Protein 6WME (pdb70)

Secondary structure (DSSP, 8-state):
---HHHHHHHHHHHHHHHHTTTT----TT-GGGT-EE-GGGSPPB-----EEEEETTEEEEE----GGGGGSS--STT-SEEEESS-EEEEEEEEEEEEEEEEEEE---GGGSGGG--TTSB-EEEEEEESSTT-S--EEEEEEE--TTS-SEEEEE-SS-----EEEEEEEE--BSS-SSEEEE-EEEEEEEE-/--S---EEEESSPPP-

B-factor: mean 39.41, std 14.14, range [20.78, 96.88]

Structure (mmCIF, N/CA/C/O backbone):
data_6WME
#
_entry.id   6WME
#
_cell.length_a   78.709
_cell.length_b   78.709
_cell.length_c   173.278
_cell.angle_alpha   90.000
_cell.angle_beta   90.000
_cell.angle_gamma   120.000
#
_symmetry.space_group_name_H-M   'P 63 2 2'
#
loop_
_entity.id
_entity.type
_entity.pdbx_description
1 polymer 'SUN domain-containing protein 2'
2 polymer Nesprin-3
3 non-polymer 'POTASSIUM ION'
4 water water
#
loop_
_atom_site.group_PDB
_atom_site.id
_atom_site.type_symbol
_atom_site.label_atom_id
_atom_site.label_alt_id
_atom_site.label_comp_id
_atom_site.label_asym_id
_atom_site.label_entity_id
_atom_site.label_seq_id
_atom_site.pdbx_PDB_ins_code
_atom_site.Cartn_x
_atom_site.Cartn_y
_atom_site.Cartn_z
_atom_site.occupancy
_atom_site.B_iso_or_equiv
_atom_site.auth_seq_id
_atom_site.auth_comp_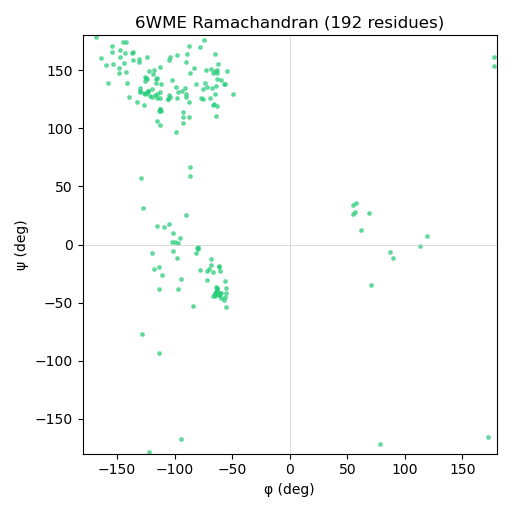id
_atom_site.auth_asym_id
_atom_site.auth_atom_id
_atom_site.pdbx_PDB_model_num
ATOM 1 N N . GLY A 1 7 ? 36.30939 111.87536 -24.71877 1.000 53.89654 522 GLY A N 1
ATOM 2 C CA . GLY A 1 7 ? 36.83889 111.90995 -23.36617 1.000 46.71877 522 GLY A CA 1
ATOM 3 C C . GLY A 1 7 ? 35.92414 112.65736 -22.41678 1.000 47.01102 522 GLY A C 1
ATOM 4 O O . GLY A 1 7 ? 34.71943 112.74283 -22.64748 1.000 61.69303 522 GLY A O 1
ATOM 5 N N . VAL A 1 8 ? 36.48845 113.20209 -21.34278 1.000 40.80957 523 VAL A N 1
ATOM 6 C CA . VAL A 1 8 ? 35.71144 113.92929 -20.34941 1.000 36.74254 523 VAL A CA 1
ATOM 7 C C . VAL A 1 8 ? 36.11127 115.39372 -20.41152 1.000 38.60232 523 VAL A C 1
ATOM 8 O O . VAL A 1 8 ? 37.23585 115.73134 -20.79854 1.000 49.94101 523 VAL A O 1
ATOM 12 N N . THR A 1 9 ? 35.19051 116.26890 -20.02471 1.000 32.99288 524 THR A N 1
ATOM 13 C CA . THR A 1 9 ? 35.51370 117.68615 -19.96362 1.000 29.86471 524 THR A CA 1
ATOM 14 C C . THR A 1 9 ? 36.07598 118.05279 -18.58855 1.000 34.27696 524 THR A C 1
ATOM 15 O O . THR A 1 9 ? 35.95644 117.29686 -17.61795 1.000 30.78062 524 THR A O 1
ATOM 19 N N . GLU A 1 10 ? 36.70451 119.23273 -18.51971 1.000 29.25363 525 GLU A N 1
ATOM 20 C CA . GLU A 1 10 ? 37.21873 119.72594 -17.24060 1.000 30.05279 525 GLU A CA 1
ATOM 21 C C . GLU A 1 10 ? 36.09613 119.91046 -16.22059 1.000 32.94471 525 GLU A C 1
ATOM 22 O O . GLU A 1 10 ? 36.24535 119.54980 -15.04505 1.000 30.32080 525 GLU A O 1
ATOM 28 N N . GLU A 1 11 ? 34.95256 120.44058 -16.65267 1.000 32.40086 526 GLU A N 1
ATOM 29 C CA . GLU A 1 11 ? 33.83745 120.63868 -15.72864 1.000 29.73993 526 GLU A CA 1
ATOM 30 C C . GLU A 1 11 ? 33.34430 119.30465 -15.18166 1.000 34.08680 526 GLU A C 1
ATOM 31 O O . GLU A 1 11 ? 33.02420 119.18625 -13.99054 1.000 32.77714 526 GLU A O 1
ATOM 37 N N . GLN A 1 12 ? 33.32552 118.27731 -16.03301 1.000 30.45551 527 GLN A N 1
ATOM 38 C CA . GLN A 1 12 ? 32.92434 116.93967 -15.60611 1.000 33.06331 527 GLN A CA 1
ATOM 39 C C . GLN A 1 12 ? 33.88421 116.36421 -14.56815 1.000 27.76561 527 GLN A C 1
ATOM 40 O O . GLN A 1 12 ? 33.44844 115.72694 -13.59287 1.000 28.33121 527 GLN A O 1
ATOM 46 N N . VAL A 1 13 ? 35.19241 116.56123 -14.75257 1.000 26.31749 528 VAL A N 1
ATOM 47 C CA . VAL A 1 13 ? 36.14643 116.06786 -13.75174 1.000 24.69295 528 VAL A CA 1
ATOM 48 C C . VAL A 1 13 ? 35.89114 116.73509 -12.40125 1.000 26.97693 528 VAL A C 1
ATOM 49 O O . VAL A 1 13 ? 35.86939 116.06898 -11.35300 1.000 25.40493 528 VAL A O 1
ATOM 53 N N . HIS A 1 14 ? 35.65562 118.05131 -12.40370 1.000 26.26462 529 HIS A N 1
ATOM 54 C CA . HIS A 1 14 ? 35.41521 118.75935 -11.14655 1.000 23.82626 529 HIS A CA 1
ATOM 55 C C . HIS A 1 14 ? 34.15225 118.25543 -10.45688 1.000 28.01397 529 HIS A C 1
ATOM 56 O O . HIS A 1 14 ? 34.11654 118.13300 -9.22881 1.000 29.29488 529 HIS A O 1
ATOM 63 N N . HIS A 1 15 ? 33.11125 117.93848 -11.23132 1.000 29.85390 530 HIS A N 1
ATOM 64 C CA . HIS A 1 15 ? 31.89195 117.40540 -10.62816 1.000 28.67540 530 HIS A CA 1
ATOM 65 C C . HIS A 1 15 ? 32.14199 116.04269 -9.98282 1.000 30.08848 530 HIS A C 1
ATOM 66 O O . HIS A 1 15 ? 31.67501 115.77715 -8.86557 1.000 29.43911 530 HIS A O 1
ATOM 73 N N . ILE A 1 16 ? 32.89069 115.17391 -10.66180 1.000 23.56046 531 ILE A N 1
ATOM 74 C CA . ILE A 1 16 ? 33.21396 113.85697 -10.12172 1.000 25.09772 531 ILE A CA 1
ATOM 75 C C . ILE A 1 16 ? 33.97463 113.98435 -8.80626 1.000 25.41506 531 ILE A C 1
ATOM 76 O O . ILE A 1 16 ? 33.67094 113.29416 -7.81885 1.000 24.96558 531 ILE A O 1
ATOM 81 N N . VAL A 1 17 ? 34.97188 114.86684 -8.76870 1.000 24.28736 532 VAL A N 1
ATOM 82 C CA . VAL A 1 17 ? 35.76059 115.06995 -7.55360 1.000 23.31444 532 VAL A CA 1
ATOM 83 C C . VAL A 1 17 ? 34.89324 115.65287 -6.43645 1.000 27.70577 532 VAL A C 1
ATOM 84 O O . VAL A 1 17 ? 34.96104 115.21129 -5.27786 1.000 26.10163 532 VAL A O 1
ATOM 88 N N . LYS A 1 18 ? 34.05980 116.64485 -6.75993 1.000 25.29750 533 LYS A N 1
ATOM 89 C CA . LYS A 1 18 ? 33.17187 117.22936 -5.75194 1.000 25.23589 533 LYS A CA 1
ATOM 90 C C . LYS A 1 18 ? 32.27153 116.17311 -5.12283 1.000 30.83783 533 LYS A C 1
ATOM 91 O O . LYS A 1 18 ? 32.14227 116.10204 -3.89233 1.000 29.07628 533 LYS A O 1
ATOM 97 N N . ASP A 1 19 ? 31.63745 115.33799 -5.95349 1.000 28.40672 534 ASP A N 1
ATOM 98 C CA . ASP A 1 19 ? 30.75514 114.29790 -5.42484 1.000 27.45475 534 ASP A CA 1
ATOM 99 C C . ASP A 1 19 ? 31.52325 113.30216 -4.56349 1.000 29.36443 534 ASP A C 1
ATOM 100 O O . ASP A 1 19 ? 31.02221 112.84793 -3.52147 1.000 28.58444 534 ASP A O 1
ATOM 105 N N . ALA A 1 20 ? 32.73687 112.93969 -4.99015 1.000 24.26672 535 ALA A N 1
ATOM 106 C CA . ALA A 1 20 ? 33.53100 111.96834 -4.25027 1.000 25.97718 535 ALA A CA 1
ATOM 107 C C . ALA A 1 20 ? 33.92298 112.49599 -2.87724 1.000 27.21622 535 ALA A C 1
ATOM 108 O O . ALA A 1 20 ? 33.88720 111.75776 -1.88050 1.000 26.10930 535 ALA A O 1
ATOM 110 N N . LEU A 1 21 ? 34.30406 113.77312 -2.79933 1.000 22.88144 536 LEU A N 1
ATOM 111 C CA . LEU A 1 21 ? 34.67090 114.34356 -1.50481 1.000 22.54131 536 LEU A CA 1
ATOM 112 C C . LEU A 1 21 ? 33.45098 114.54722 -0.62620 1.000 30.23120 536 LEU A C 1
ATOM 113 O O . LEU A 1 21 ? 33.55515 114.46299 0.60638 1.000 27.25740 536 LEU A O 1
ATOM 118 N N . GLN A 1 22 ? 32.28631 114.81116 -1.22212 1.000 27.66770 537 GLN A N 1
ATOM 119 C CA . GLN A 1 22 ? 31.09635 114.93024 -0.38409 1.000 27.92046 537 GLN A CA 1
ATOM 120 C C . GLN A 1 22 ? 30.73992 113.59201 0.25300 1.000 30.30420 537 GLN A C 1
ATOM 121 O O . GLN A 1 22 ? 30.46511 113.52839 1.46219 1.000 28.48358 537 GLN A O 1
ATOM 127 N N . ARG A 1 23 ? 30.78144 112.50383 -0.52628 1.000 27.24969 538 ARG A N 1
ATOM 128 C CA . ARG A 1 23 ? 30.57758 111.17465 0.05123 1.000 27.93523 538 ARG A CA 1
ATOM 129 C C . ARG A 1 23 ? 31.62889 110.86759 1.10997 1.000 28.54689 538 ARG A C 1
ATOM 130 O O . ARG A 1 23 ? 31.31269 110.29311 2.15891 1.000 27.67511 538 ARG A O 1
ATOM 138 N N . TYR A 1 24 ? 32.88815 111.23163 0.84671 1.000 25.53549 539 TYR A N 1
ATOM 139 C CA . TYR A 1 24 ? 33.95839 111.01871 1.82300 1.000 24.19305 539 TYR A CA 1
ATOM 140 C C . TYR A 1 24 ? 33.62450 111.68403 3.15204 1.000 27.00422 539 TYR A C 1
ATOM 141 O O . TYR A 1 24 ? 33.78146 111.08045 4.22387 1.000 25.75207 539 TYR A O 1
ATOM 150 N N . SER A 1 25 ? 33.13623 112.92603 3.09115 1.000 24.95134 540 SER A N 1
ATOM 151 C CA . SER A 1 25 ? 32.83633 113.70314 4.29175 1.000 26.66019 540 SER A CA 1
ATOM 152 C C . SER A 1 25 ? 31.62661 113.17923 5.05364 1.000 27.84610 540 SER A C 1
ATOM 153 O O . SER A 1 25 ? 31.49373 113.48367 6.24854 1.000 29.47586 540 SER A O 1
ATOM 156 N N . GLU A 1 26 ? 30.74026 112.42360 4.39856 1.000 27.03495 541 GLU A N 1
ATOM 157 C CA . GLU A 1 26 ? 29.53976 111.87636 5.03780 1.000 26.36098 541 GLU A CA 1
ATOM 158 C C . GLU A 1 26 ? 29.85546 110.53803 5.70626 1.000 25.04727 541 GLU A C 1
ATOM 159 O O . GLU A 1 26 ? 29.27591 109.50054 5.38056 1.000 26.56693 541 GLU A O 1
ATOM 165 N N . ASP A 1 27 ? 30.80380 110.56688 6.64907 1.000 25.86496 542 ASP A N 1
ATOM 166 C CA . ASP A 1 27 ? 31.20862 109.34428 7.36371 1.000 25.07519 542 ASP A CA 1
ATOM 167 C C . ASP A 1 27 ? 31.62606 108.24948 6.37039 1.000 25.91522 542 ASP A C 1
ATOM 168 O O . ASP A 1 27 ? 31.37865 107.06446 6.58981 1.000 27.35131 542 ASP A O 1
ATOM 173 N N . ARG A 1 28 ? 32.22806 108.67206 5.24218 1.000 25.97404 543 ARG A N 1
ATOM 174 C CA . ARG A 1 28 ? 32.78611 107.83930 4.16655 1.000 28.64705 543 ARG A CA 1
ATOM 175 C C . ARG A 1 28 ? 31.74853 107.11781 3.30884 1.000 27.56267 543 ARG A C 1
ATOM 176 O O . ARG A 1 28 ? 31.96997 106.92648 2.10621 1.000 29.14874 543 ARG A O 1
ATOM 184 N N . ILE A 1 29 ? 30.63436 106.68868 3.89838 1.000 26.24897 544 ILE A N 1
ATOM 185 C CA . ILE A 1 29 ? 29.68951 105.81577 3.21469 1.000 27.04851 544 ILE A CA 1
ATOM 186 C C . ILE A 1 29 ? 28.29990 106.41912 3.07218 1.000 31.54427 544 ILE A C 1
ATOM 187 O O . ILE A 1 29 ? 27.45119 105.81389 2.39754 1.000 31.80947 544 ILE A O 1
ATOM 192 N N . GLY A 1 30 ? 28.01858 107.56821 3.68551 1.000 28.71288 545 GLY A N 1
ATOM 193 C CA . GLY A 1 30 ? 26.75099 108.24302 3.44597 1.000 30.77778 545 GLY A CA 1
ATOM 194 C C . GLY A 1 30 ? 25.51630 107.54833 3.98649 1.000 31.34073 545 GLY A C 1
ATOM 195 O O . GLY A 1 30 ? 24.42363 107.74406 3.44611 1.000 33.97819 545 GLY A O 1
ATOM 196 N N . LEU A 1 31 ? 25.65793 106.75113 5.04818 1.000 28.49584 546 LEU A N 1
ATOM 197 C CA . LEU A 1 31 ? 24.55033 106.07149 5.71066 1.000 25.46716 546 LEU A CA 1
ATOM 198 C C . LEU A 1 31 ? 24.54318 106.46413 7.18191 1.000 27.36596 546 LEU A C 1
ATOM 199 O O . LEU A 1 31 ? 25.58564 106.40534 7.83954 1.000 31.00597 546 LEU A O 1
ATOM 204 N N . ALA A 1 32 ? 23.37406 106.83889 7.69666 1.000 25.61466 547 ALA A N 1
ATOM 205 C CA . ALA A 1 32 ? 23.24204 107.12590 9.12215 1.000 24.13392 547 ALA A CA 1
ATOM 206 C C . ALA A 1 32 ? 23.60595 105.90051 9.95044 1.000 25.88121 547 ALA A C 1
ATOM 207 O O . ALA A 1 32 ? 23.27821 104.76499 9.59115 1.000 27.94905 547 ALA A O 1
ATOM 209 N N . ASP A 1 33 ? 24.28361 106.13817 11.07429 1.000 24.98500 548 ASP A N 1
ATOM 210 C CA . ASP A 1 33 ? 24.78096 105.07434 11.94870 1.000 24.51812 548 ASP A CA 1
ATOM 211 C C . ASP A 1 33 ? 24.07990 105.15762 13.30275 1.000 25.71088 548 ASP A C 1
ATOM 212 O O . ASP A 1 33 ? 24.40963 106.01700 14.13352 1.000 27.27487 548 ASP A O 1
ATOM 217 N N . TYR A 1 34 ? 23.16352 104.22407 13.54917 1.000 25.03186 549 TYR A N 1
ATOM 218 C CA . TYR A 1 34 ? 22.43366 104.16646 14.81016 1.000 25.50638 549 TYR A CA 1
ATOM 219 C C . TYR A 1 34 ? 23.23815 103.52301 15.93500 1.000 26.20568 549 TYR A C 1
ATOM 220 O O . TYR A 1 34 ? 22.75721 103.46417 17.07596 1.000 26.73067 549 TYR A O 1
ATOM 229 N N . ALA A 1 35 ? 24.45716 103.06299 15.66122 1.000 22.59292 550 ALA A N 1
ATOM 230 C CA . ALA A 1 35 ? 25.36085 102.58913 16.70319 1.000 22.99927 550 ALA A CA 1
ATOM 231 C C . ALA A 1 35 ? 26.41050 103.62295 17.10436 1.000 24.18295 550 ALA A C 1
ATOM 232 O O . ALA A 1 35 ? 27.24064 103.34306 17.98419 1.000 25.71643 550 ALA A O 1
ATOM 234 N N . LEU A 1 36 ? 26.38076 104.82067 16.52268 1.000 22.18309 551 LEU A N 1
ATOM 235 C CA . LEU A 1 36 ? 27.34755 105.85044 16.88510 1.000 21.06414 551 LEU A CA 1
ATOM 236 C C . LEU A 1 36 ? 27.09647 106.36754 18.30343 1.000 22.23713 551 LEU A C 1
ATOM 237 O O . LEU A 1 36 ? 25.99518 106.82892 18.61727 1.000 24.15749 551 LEU A O 1
ATOM 242 N N . GLU A 1 37 ? 28.13177 106.33711 19.15769 1.000 21.32593 552 GLU A N 1
ATOM 243 C CA . GLU A 1 37 ? 27.91659 106.70526 20.55760 1.000 23.02469 552 GLU A CA 1
ATOM 244 C C . GLU A 1 37 ? 27.44537 108.14856 20.69520 1.000 22.35941 552 GLU A C 1
ATOM 245 O O . GLU A 1 37 ? 26.50777 108.42772 21.45147 1.000 23.45665 552 GLU A O 1
ATOM 251 N N . SER A 1 38 ? 28.05441 109.08387 19.94762 1.000 21.79790 553 SER A N 1
ATOM 252 C CA . SER A 1 38 ? 27.68274 110.48656 20.11867 1.000 21.84344 553 SER A CA 1
ATOM 253 C C . SER A 1 38 ? 26.25261 110.76094 19.67818 1.000 22.22597 553 SER A C 1
ATOM 254 O O . SER A 1 38 ? 25.64543 111.72592 20.15750 1.000 23.88390 553 SER A O 1
ATOM 257 N N . GLY A 1 39 ? 25.70346 109.93348 18.79105 1.000 23.39115 554 GLY A N 1
ATOM 258 C CA . GLY A 1 39 ? 24.30859 110.05032 18.40535 1.000 25.95481 554 GLY A CA 1
ATOM 259 C C . GLY A 1 39 ? 23.32637 109.43544 19.37687 1.000 25.22676 554 GLY A C 1
ATOM 260 O O . GLY A 1 39 ? 22.11314 109.53473 19.14776 1.000 26.80362 554 GLY A O 1
ATOM 261 N N . GLY A 1 40 ? 23.81094 108.79296 20.45441 1.000 23.04056 555 GLY A N 1
ATOM 262 C CA . GLY A 1 40 ? 22.91030 108.19085 21.41935 1.000 22.88086 555 GLY A CA 1
ATOM 263 C C . GLY A 1 40 ? 23.01207 106.69185 21.62161 1.000 23.43761 555 GLY A C 1
ATOM 264 O O . GLY A 1 40 ? 22.17464 106.11336 22.32537 1.000 25.21759 555 GLY A O 1
ATOM 265 N N . ALA A 1 41 ? 24.00366 106.03873 21.02001 1.000 24.47144 556 ALA A N 1
ATOM 266 C CA . ALA A 1 41 ? 24.16031 104.60387 21.22530 1.000 23.97011 556 ALA A CA 1
ATOM 267 C C . ALA A 1 41 ? 25.06831 104.33804 22.42184 1.000 23.19497 556 ALA A C 1
ATOM 268 O O . ALA A 1 41 ? 25.88645 105.17989 22.81376 1.000 25.56064 556 ALA A O 1
ATOM 270 N N . SER A 1 42 ? 24.92396 103.15045 23.00724 1.000 25.11661 557 SER A N 1
ATOM 271 C CA . SER A 1 42 ? 25.80845 102.80858 24.11648 1.000 25.23978 557 SER A CA 1
ATOM 272 C C . SER A 1 42 ? 25.95539 101.29809 24.21671 1.000 27.29807 557 SER A C 1
ATOM 273 O O . SER A 1 42 ? 25.09457 100.54404 23.75761 1.000 28.68543 557 SER A O 1
ATOM 276 N N . VAL A 1 43 ? 27.07363 100.86484 24.79880 1.000 25.87478 558 VAL A N 1
ATOM 277 C CA . VAL A 1 43 ? 27.28574 99.44023 25.02553 1.000 26.85409 558 VAL A CA 1
ATOM 278 C C . VAL A 1 43 ? 26.58723 99.03098 26.31262 1.000 28.17403 558 VAL A C 1
ATOM 279 O O . VAL A 1 43 ? 26.38902 99.83795 27.23065 1.000 32.46084 558 VAL A O 1
ATOM 283 N N . ILE A 1 44 ? 26.18494 97.76751 26.37615 1.000 27.55586 559 ILE A N 1
ATOM 284 C CA . ILE A 1 44 ? 25.73287 97.15843 27.62668 1.000 28.29960 559 ILE A CA 1
ATOM 285 C C . ILE A 1 44 ? 26.92350 96.36484 28.15756 1.000 32.37998 559 ILE A C 1
ATOM 286 O O . ILE A 1 44 ? 27.17539 95.23172 27.73393 1.000 31.74976 559 ILE A O 1
ATOM 291 N N . SER A 1 45 ? 27.67428 96.97653 29.08417 1.000 33.76174 560 SER A N 1
ATOM 292 C CA . SER A 1 45 ? 28.99871 96.46046 29.42435 1.000 38.47834 560 SER A CA 1
ATOM 293 C C . SER A 1 45 ? 28.92623 95.07285 30.05072 1.000 37.03335 560 SER A C 1
ATOM 294 O O . SER A 1 45 ? 29.80284 94.23497 29.81024 1.000 36.39906 560 SER A O 1
ATOM 297 N N . THR A 1 46 ? 27.90080 94.80697 30.86314 1.000 35.10478 561 THR A N 1
ATOM 298 C CA . THR A 1 46 ? 27.80359 93.48005 31.46590 1.000 38.81149 561 THR A CA 1
ATOM 299 C C . THR A 1 46 ? 27.50259 92.39418 30.44564 1.000 37.57300 561 THR A C 1
ATOM 300 O O . THR A 1 46 ? 27.63000 91.20827 30.77458 1.000 39.60928 561 THR A O 1
ATOM 304 N N . ARG A 1 47 ? 27.11674 92.76475 29.22379 1.000 33.33586 562 ARG A N 1
ATOM 305 C CA . ARG A 1 47 ? 26.81728 91.79638 28.18013 1.000 34.20378 562 ARG A CA 1
ATOM 306 C C . ARG A 1 47 ? 27.86635 91.77578 27.06790 1.000 38.60108 562 ARG A C 1
ATOM 307 O O . ARG A 1 47 ? 27.61241 91.19795 26.00758 1.000 39.30308 562 ARG A O 1
ATOM 315 N N . CYS A 1 48 ? 29.04166 92.36598 27.28620 1.000 30.40504 563 CYS A N 1
ATOM 316 C CA . CYS A 1 48 ? 30.16508 92.17376 26.37766 1.000 30.94364 563 CYS A CA 1
ATOM 317 C C . CYS A 1 48 ? 31.19890 91.22300 26.96614 1.000 31.99874 563 CYS A C 1
ATOM 318 O O . CYS A 1 48 ? 31.29592 91.02168 28.18101 1.000 33.01242 563 CYS A O 1
ATOM 321 N N . SER A 1 49 ? 32.03188 90.71033 26.06577 1.000 32.22816 564 SER A N 1
ATOM 322 C CA . SER A 1 49 ? 33.22647 89.96936 26.45116 1.000 34.60426 564 SER A CA 1
ATOM 323 C C . SER A 1 49 ? 34.09540 90.78244 27.39475 1.000 32.40005 564 SER A C 1
ATOM 324 O O . SER A 1 49 ? 34.12556 92.01679 27.34553 1.000 31.26845 564 SER A O 1
ATOM 327 N N . GLU A 1 50 ? 34.80595 90.07028 28.27259 1.000 32.76935 565 GLU A N 1
ATOM 328 C CA . GLU A 1 50 ? 35.82507 90.71099 29.08367 1.000 34.59392 565 GLU A CA 1
ATOM 329 C C . GLU A 1 50 ? 36.85564 91.39541 28.19391 1.000 32.74552 565 GLU A C 1
ATOM 330 O O . GLU A 1 50 ? 37.27741 90.85006 27.17009 1.000 34.21159 565 GLU A O 1
ATOM 336 N N . THR A 1 51 ? 37.25942 92.60311 28.58367 1.000 33.07245 566 THR A N 1
ATOM 337 C CA . THR A 1 51 ? 38.29785 93.29622 27.83381 1.000 30.24394 566 THR A CA 1
ATOM 338 C C . THR A 1 51 ? 39.64605 92.62198 28.06867 1.000 34.82018 566 THR A C 1
ATOM 339 O O . THR A 1 51 ? 39.98465 92.25210 29.20096 1.000 34.30306 566 THR A O 1
ATOM 343 N N . TYR A 1 52 ? 40.39599 92.43041 26.98739 1.000 31.82800 567 TYR A N 1
ATOM 344 C CA . TYR A 1 52 ? 41.77106 91.95667 27.05315 1.000 33.33959 567 TYR A CA 1
ATOM 345 C C . TYR A 1 52 ? 42.61584 93.00353 27.77152 1.000 37.96288 567 TYR A C 1
ATOM 346 O O . TYR A 1 52 ? 42.82679 94.10138 27.24803 1.000 61.50969 567 TYR A O 1
ATOM 355 N N . GLU A 1 53 ? 43.07080 92.69991 28.97849 1.000 54.42772 568 GLU A N 1
ATOM 356 C CA . GLU A 1 53 ? 43.87322 93.64163 29.74459 1.000 51.06872 568 GLU A CA 1
ATOM 357 C C . GLU A 1 53 ? 45.32868 93.21166 29.69489 1.000 45.85035 568 GLU A C 1
ATOM 358 O O . GLU A 1 53 ? 45.65995 92.06463 30.00797 1.000 61.98914 568 GLU A O 1
ATOM 364 N N . THR A 1 54 ? 46.18262 94.14633 29.30017 1.000 53.05226 569 THR A N 1
ATOM 365 C CA . THR A 1 54 ? 47.54688 93.88711 28.87797 1.000 55.29547 569 THR A CA 1
ATOM 366 C C . THR A 1 54 ? 48.59151 94.40402 29.85206 1.000 59.24407 569 THR A C 1
ATOM 367 O O . THR A 1 54 ? 49.69448 93.85431 29.90822 1.000 65.22428 569 THR A O 1
ATOM 371 N N . LYS A 1 55 ? 48.25467 95.43710 30.62376 1.000 49.34172 570 LYS A N 1
ATOM 372 C CA . LYS A 1 55 ? 49.16329 96.09111 31.56294 1.000 42.06913 570 LYS A CA 1
ATOM 373 C C . LYS A 1 55 ? 50.44042 96.61193 30.90146 1.000 32.28627 570 LYS A C 1
ATOM 374 O O . LYS A 1 55 ? 51.47166 96.74039 31.56157 1.000 47.98620 570 LYS A O 1
ATOM 380 N N . THR A 1 56 ? 50.40357 96.96454 29.61126 1.000 42.71718 571 THR A N 1
ATOM 381 C CA . THR A 1 56 ? 51.58024 97.58436 29.00650 1.000 55.26760 571 THR A CA 1
ATOM 382 C C . THR A 1 56 ? 51.50128 99.10142 28.93766 1.000 47.65063 571 THR A C 1
ATOM 383 O O . THR A 1 56 ? 52.52035 99.73896 28.66433 1.000 37.86704 571 THR A O 1
ATOM 387 N N . ALA A 1 57 ? 50.33679 99.69178 29.18891 1.000 38.83815 572 ALA A N 1
ATOM 388 C CA . ALA A 1 57 ? 50.13664 101.12966 29.08388 1.000 30.91539 572 ALA A CA 1
ATOM 389 C C . ALA A 1 57 ? 49.87871 101.68261 30.47660 1.000 28.75746 572 ALA A C 1
ATOM 390 O O . ALA A 1 57 ? 48.88342 101.32170 31.11122 1.000 32.22768 572 ALA A O 1
ATOM 392 N N . LEU A 1 58 ? 50.77737 102.53791 30.95462 1.000 26.72087 573 LEU A N 1
ATOM 393 C CA . LEU A 1 58 ? 50.72772 103.03699 32.32446 1.000 28.43586 573 LEU A CA 1
ATOM 394 C C . LEU A 1 58 ? 50.48509 104.53905 32.33165 1.000 38.57283 573 LEU A C 1
ATOM 395 O O . LEU A 1 58 ? 51.23980 105.30122 31.71534 1.000 33.30237 573 LEU A O 1
ATOM 400 N N . ILE A 1 59 ? 49.44902 104.96542 33.05268 1.000 38.74366 574 ILE A N 1
ATOM 401 C CA . ILE A 1 59 ? 49.12561 106.37623 33.21697 1.000 32.26638 574 ILE A CA 1
ATOM 402 C C . ILE A 1 59 ? 49.68774 106.82547 34.55976 1.000 40.05012 574 ILE A C 1
ATOM 403 O O . ILE A 1 59 ? 49.58696 106.09692 35.55711 1.000 45.29522 574 ILE A O 1
ATOM 408 N N . SER A 1 60 ? 50.32963 107.99167 34.58471 1.000 33.23313 575 SER A N 1
ATOM 409 C CA . SER A 1 60 ? 50.97054 108.46129 35.81294 1.000 35.46719 575 SER A CA 1
ATOM 410 C C . SER A 1 60 ? 50.85935 109.97471 35.91808 1.000 40.91432 575 SER A C 1
ATOM 411 O O . SER A 1 60 ? 50.38025 110.65384 35.00545 1.000 34.07850 575 SER A O 1
ATOM 414 N N . LEU A 1 61 ? 51.31465 110.49820 37.06353 1.000 47.07763 576 LEU A N 1
ATOM 415 C CA . LEU A 1 61 ? 51.31914 111.92962 37.33398 1.000 61.26714 576 LEU A CA 1
ATOM 416 C C . LEU A 1 61 ? 52.61437 112.29215 38.05204 1.000 56.46388 576 LEU A C 1
ATOM 417 O O . LEU A 1 61 ? 52.97998 111.66171 39.05196 1.000 47.72692 576 LEU A O 1
ATOM 422 N N . PHE A 1 62 ? 53.32714 113.28388 37.51365 1.000 42.61455 577 PHE A N 1
ATOM 423 C CA . PHE A 1 62 ? 54.58789 113.75093 38.09545 1.000 49.32936 577 PHE A CA 1
ATOM 424 C C . PHE A 1 62 ? 55.58790 112.60731 38.26247 1.000 54.07154 577 PHE A C 1
ATOM 425 O O . PHE A 1 62 ? 56.45436 112.64415 39.14091 1.000 55.80665 577 PHE A O 1
ATOM 433 N N . GLY A 1 63 ? 55.46634 111.57091 37.43126 1.000 59.13392 578 GLY A N 1
ATOM 434 C CA . GLY A 1 63 ? 56.30201 110.39516 37.54242 1.000 61.83864 578 GLY A CA 1
ATOM 435 C C . GLY A 1 63 ? 55.80072 109.32406 38.49374 1.000 65.71413 578 GLY A C 1
ATOM 436 O O . GLY A 1 63 ? 56.39486 108.23530 38.54479 1.000 53.49042 578 GLY A O 1
ATOM 437 N N . ILE A 1 64 ? 54.72978 109.58108 39.24057 1.000 44.00091 579 ILE A N 1
ATOM 438 C CA . ILE A 1 64 ? 54.24546 108.59976 40.20712 1.000 45.56541 579 ILE A CA 1
ATOM 439 C C . ILE A 1 64 ? 53.23147 107.68623 39.53189 1.000 43.33946 579 ILE A C 1
ATOM 440 O O . ILE A 1 64 ? 52.31694 108.17742 38.85510 1.000 41.96849 579 ILE A O 1
ATOM 445 N N . PRO A 1 65 ? 53.36794 106.36217 39.64079 1.000 48.47075 580 PRO A N 1
ATOM 446 C CA . PRO A 1 65 ? 52.42064 105.46752 38.95900 1.000 51.85512 580 PRO A CA 1
ATOM 447 C C . PRO A 1 65 ? 51.00547 105.64835 39.48734 1.000 39.75459 580 PRO A C 1
ATOM 448 O O . PRO A 1 65 ? 50.802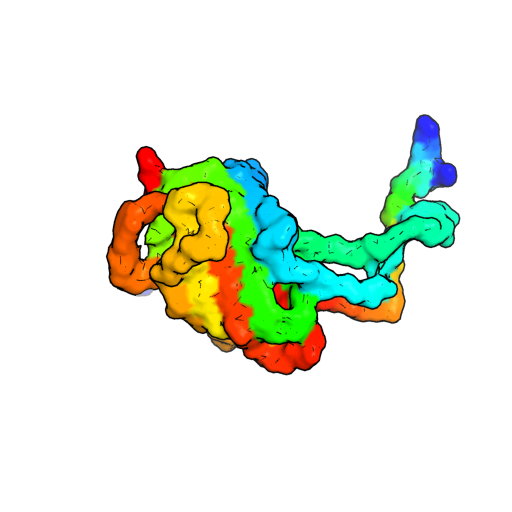76 105.99488 40.64818 1.000 39.04641 580 PRO A O 1
ATOM 452 N N . LEU A 1 66 ? 50.02793 105.40529 38.61116 1.000 37.86955 581 LEU A N 1
ATOM 453 C CA . LEU A 1 66 ? 48.59569 105.52329 38.89544 1.000 50.63627 581 LEU A CA 1
ATOM 454 C C . LEU A 1 66 ? 47.81861 104.26477 38.51229 1.000 58.89941 581 LEU A C 1
ATOM 455 O O . LEU A 1 66 ? 47.44346 103.48158 39.39038 1.000 55.10029 581 LEU A O 1
ATOM 460 N N . TRP A 1 67 ? 47.55021 104.07843 37.21126 1.000 41.61901 582 TRP A N 1
ATOM 461 C CA . TRP A 1 67 ? 46.68359 103.00766 36.71981 1.000 40.85730 582 TRP A CA 1
ATOM 462 C C . TRP A 1 67 ? 47.03670 102.63392 35.28486 1.000 48.99075 582 TRP A C 1
ATOM 463 O O . TRP A 1 67 ? 47.70509 103.38681 34.57511 1.000 41.25103 582 TRP A O 1
ATOM 474 N N . TYR A 1 68 ? 46.51755 101.47578 34.84909 1.000 41.54974 583 TYR A N 1
ATOM 475 C CA . TYR A 1 68 ? 46.69410 100.97784 33.48690 1.000 41.48002 583 TYR A CA 1
ATOM 476 C C . TYR A 1 68 ? 45.63194 101.52555 32.54462 1.000 57.41690 583 TYR A C 1
ATOM 477 O O . TYR A 1 68 ? 44.47600 101.72902 32.92223 1.000 81.87763 583 TYR A O 1
ATOM 486 N N . HIS A 1 69 ? 46.03324 101.72197 31.29276 1.000 35.47998 584 HIS A N 1
ATOM 487 C CA . HIS A 1 69 ? 45.17934 102.26606 30.24750 1.000 39.83472 584 HIS A CA 1
ATOM 488 C C . HIS A 1 69 ? 44.78002 101.13412 29.30821 1.000 42.05413 584 HIS A C 1
ATOM 489 O O . HIS A 1 69 ? 45.64382 100.43096 28.77379 1.000 35.73680 584 HIS A O 1
ATOM 496 N N . SER A 1 70 ? 43.47682 100.95219 29.11612 1.000 42.67575 585 SER A N 1
ATOM 497 C CA . SER A 1 70 ? 42.98158 99.96632 28.16875 1.000 41.64506 585 SER A CA 1
ATOM 498 C C . SER A 1 70 ? 41.72611 100.51298 27.51043 1.000 36.57725 585 SER A C 1
ATOM 499 O O . SER A 1 70 ? 41.02736 101.36572 28.06166 1.000 41.57058 585 SER A O 1
ATOM 502 N N . GLN A 1 71 ? 41.44195 100.00809 26.32167 1.000 31.10808 586 GLN A N 1
ATOM 503 C CA . GLN A 1 71 ? 40.30344 100.47775 25.54574 1.000 30.92135 586 GLN A CA 1
ATOM 504 C C . GLN A 1 71 ? 39.06987 99.65702 25.89351 1.000 31.98379 586 GLN A C 1
ATOM 505 O O . GLN A 1 71 ? 39.10237 98.42777 25.82512 1.000 34.19413 586 GLN A O 1
ATOM 511 N N . SER A 1 72 ? 37.98949 100.33246 26.26204 1.000 26.54270 587 SER A N 1
ATOM 512 C CA . SER A 1 72 ? 36.75793 99.65778 26.65109 1.000 28.26506 587 SER A CA 1
ATOM 513 C C . SER A 1 72 ? 35.90298 99.38148 25.42229 1.000 28.80924 587 SER A C 1
ATOM 514 O O . SER A 1 72 ? 36.19435 99.87087 24.31898 1.000 27.23130 587 SER A O 1
ATOM 517 N N . PRO A 1 73 ? 34.82467 98.59509 25.55748 1.000 27.73579 588 PRO A N 1
ATOM 518 C CA . PRO A 1 73 ? 33.96783 98.33444 24.38324 1.000 28.51710 588 PRO A CA 1
ATOM 519 C C . PRO A 1 73 ? 33.33027 99.58480 23.79556 1.000 23.74932 588 PRO A C 1
ATOM 520 O O . PRO A 1 73 ? 32.89873 99.54700 22.62811 1.000 26.07684 588 PRO A O 1
ATOM 524 N N . ARG A 1 74 ? 33.26217 100.69099 24.55624 1.000 26.20762 589 ARG A N 1
ATOM 525 C CA . ARG A 1 74 ? 32.75272 101.95067 24.00699 1.000 24.20366 589 ARG A CA 1
ATOM 526 C C . ARG A 1 74 ? 33.46679 102.34879 22.73136 1.000 24.69726 589 ARG A C 1
ATOM 527 O O . ARG A 1 74 ? 32.87681 103.01763 21.86908 1.000 24.00330 589 ARG A O 1
ATOM 535 N N A VAL A 1 75 ? 34.73967 101.97979 22.57759 0.569 24.63268 590 VAL A N 1
ATOM 536 N N B VAL A 1 75 ? 34.73624 101.95225 22.60663 0.431 23.26915 590 VAL A N 1
ATOM 537 C CA A VAL A 1 75 ? 35.47763 102.52890 21.44551 0.569 23.34868 590 VAL A CA 1
ATOM 538 C CA B VAL A 1 75 ? 35.58375 102.37035 21.49645 0.431 24.55267 590 VAL A CA 1
ATOM 539 C C A VAL A 1 75 ? 35.01488 101.95598 20.10752 0.569 25.21877 590 VAL A C 1
ATOM 540 C C B VAL A 1 75 ? 34.98060 101.97494 20.15389 0.431 24.10638 590 VAL A C 1
ATOM 541 O O A VAL A 1 75 ? 35.30838 102.54790 19.06368 0.569 23.83734 590 VAL A O 1
ATOM 542 O O B VAL A 1 75 ? 35.11115 102.71151 19.16906 0.431 22.52388 590 VAL A O 1
ATOM 549 N N . ILE A 1 76 ? 34.29064 100.83108 20.09035 1.000 22.77905 591 ILE A N 1
ATOM 550 C CA . ILE A 1 76 ? 33.75504 100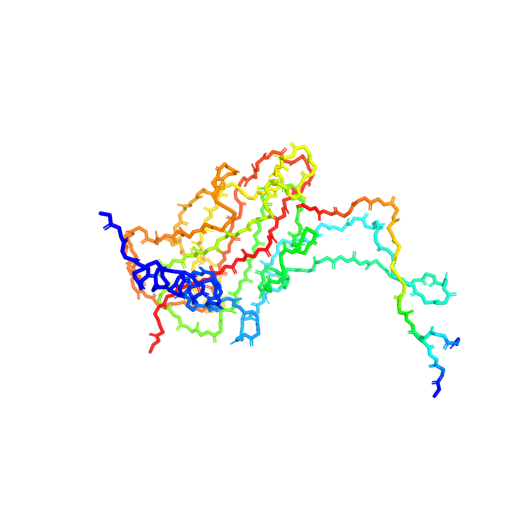.34296 18.81182 1.000 21.14489 591 ILE A CA 1
ATOM 551 C C . ILE A 1 76 ? 32.62207 101.20653 18.27433 1.000 22.13787 591 ILE A C 1
ATOM 552 O O . ILE A 1 76 ? 32.24055 101.06366 17.10025 1.000 23.01613 591 ILE A O 1
ATOM 557 N N . LEU A 1 77 ? 32.10450 102.12135 19.08858 1.000 22.35013 592 LEU A N 1
ATOM 558 C CA . LEU A 1 77 ? 31.05956 103.06136 18.71685 1.000 22.43250 592 LEU A CA 1
ATOM 559 C C . LEU A 1 77 ? 31.61223 104.46040 18.49632 1.000 23.94863 592 LEU A C 1
ATOM 560 O O . LEU A 1 77 ? 30.84565 105.43347 18.48174 1.000 23.48403 592 LEU A O 1
ATOM 565 N N . GLN A 1 78 ? 32.93007 104.58238 18.30621 1.000 23.10158 593 GLN A N 1
ATOM 566 C CA . GLN A 1 78 ? 33.57459 105.87843 18.20907 1.000 22.11323 593 GLN A CA 1
ATOM 567 C C . GLN A 1 78 ? 34.35943 105.94727 16.89242 1.000 23.46793 593 GLN A C 1
ATOM 568 O O . GLN A 1 78 ? 34.89518 104.93319 16.44161 1.000 24.11563 593 GLN A O 1
ATOM 574 N N . PRO A 1 79 ? 34.37538 107.11538 16.24782 1.000 22.47082 594 PRO A N 1
ATOM 575 C CA . PRO A 1 79 ? 34.87149 107.17358 14.85806 1.000 23.08020 594 PRO A CA 1
ATOM 576 C C . PRO A 1 79 ? 36.37741 107.15867 14.67899 1.000 25.47411 594 PRO A C 1
ATOM 577 O O . PRO A 1 79 ? 36.82398 106.82855 13.56441 1.000 27.26593 594 PRO A O 1
ATOM 581 N N . ASP A 1 80 ? 37.16975 107.52462 15.68867 1.000 25.90837 595 ASP A N 1
ATOM 582 C CA . ASP A 1 80 ? 38.62301 107.51279 15.54376 1.000 28.46533 595 ASP A CA 1
ATOM 583 C C . ASP A 1 80 ? 39.09032 106.07096 15.35517 1.000 29.12591 595 ASP A C 1
ATOM 584 O O . ASP A 1 80 ? 38.85614 105.22960 16.22557 1.000 32.01997 595 ASP A O 1
ATOM 589 N N . VAL A 1 81 ? 39.75058 105.77704 14.23237 1.000 26.72730 596 VAL A N 1
ATOM 590 C CA . VAL A 1 81 ? 40.18734 104.40408 13.97549 1.000 24.26559 596 VAL A CA 1
ATOM 591 C C . VAL A 1 81 ? 41.67415 104.34355 13.64782 1.000 27.25264 596 VAL A C 1
ATOM 592 O O . VAL A 1 81 ? 42.12082 103.460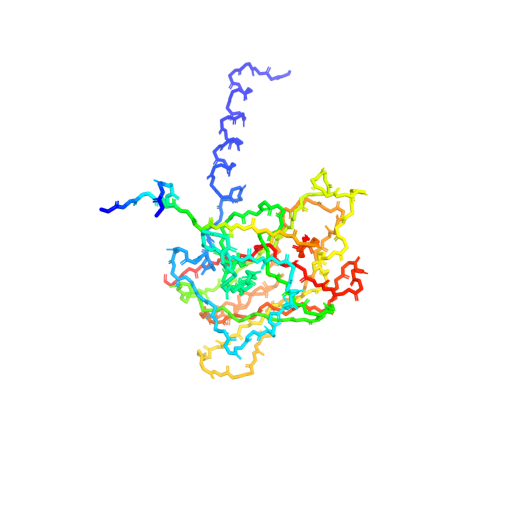33 12.90147 1.000 27.31028 596 VAL A O 1
ATOM 596 N N . HIS A 1 82 ? 42.45752 105.26378 14.22345 1.000 25.69402 597 HIS A N 1
ATOM 597 C CA . HIS A 1 82 ? 43.90414 105.15215 14.11805 1.000 24.15144 597 HIS A CA 1
ATOM 598 C C . HIS A 1 82 ? 44.35008 103.85695 14.78981 1.000 23.64470 597 HIS A C 1
ATOM 599 O O . HIS A 1 82 ? 43.65650 103.34697 15.67219 1.000 25.70843 597 HIS A O 1
ATOM 606 N N . PRO A 1 83 ? 45.50199 103.31357 14.39663 1.000 24.65582 598 PRO A N 1
ATOM 607 C CA . PRO A 1 83 ? 45.97597 102.06088 15.00411 1.000 23.39051 598 PRO A CA 1
ATOM 608 C C . PRO A 1 83 ? 45.93233 102.08718 16.52478 1.000 20.78116 598 PRO A C 1
ATOM 609 O O . PRO A 1 83 ? 46.44192 103.01397 17.16828 1.000 24.34048 598 PRO A O 1
ATOM 613 N N . GLY A 1 84 ? 45.32370 101.04196 17.10167 1.000 23.91883 599 GLY A N 1
ATOM 614 C CA . GLY A 1 84 ? 45.19856 100.91303 18.54118 1.000 22.35518 599 GLY A CA 1
ATOM 615 C C . GLY A 1 84 ? 43.94636 101.53180 19.13032 1.000 25.87574 599 GLY A C 1
ATOM 616 O O . GLY A 1 84 ? 43.65542 101.29451 20.31572 1.000 26.00516 599 GLY A O 1
ATOM 617 N N . ASN A 1 85 ? 43.20141 102.32660 18.35582 1.000 25.89874 600 ASN A N 1
ATOM 618 C CA . ASN A 1 85 ? 41.91875 102.87028 18.81524 1.000 25.91021 600 ASN A CA 1
ATOM 619 C C . ASN A 1 85 ? 40.82302 101.84823 18.50885 1.000 21.88343 600 ASN A C 1
ATOM 620 O O . ASN A 1 85 ? 39.94979 102.03258 17.66089 1.000 25.20045 600 ASN A O 1
ATOM 625 N N . CYS A 1 86 ? 40.93142 100.72033 19.20715 1.000 23.74170 601 CYS A N 1
ATOM 626 C CA . CYS A 1 86 ? 40.14370 99.51949 18.97419 1.000 22.89645 601 CYS A CA 1
ATOM 627 C C . CYS A 1 86 ? 39.94707 98.80324 20.29978 1.000 25.83853 601 CYS A C 1
ATOM 628 O O . CYS A 1 86 ? 40.77501 98.91255 21.20352 1.000 26.35397 601 CYS A O 1
ATOM 631 N N . TRP A 1 87 ? 38.84232 98.07205 20.40360 1.000 23.90558 602 TRP A N 1
ATOM 632 C CA . TRP A 1 87 ? 38.56527 97.24233 21.56746 1.000 24.04371 602 TRP A CA 1
ATOM 633 C C . TRP A 1 87 ? 39.06937 95.83249 21.30310 1.000 27.90482 602 TRP A C 1
ATOM 634 O O . TRP A 1 87 ? 38.79637 95.26655 20.24002 1.000 28.95815 602 TRP A O 1
ATOM 645 N N . ALA A 1 88 ? 39.80424 95.26723 22.25880 1.000 26.35590 603 ALA A N 1
ATOM 646 C CA . ALA A 1 88 ? 40.34722 93.92138 22.10913 1.000 26.07873 603 ALA A CA 1
ATOM 647 C C . ALA A 1 88 ? 39.74931 92.98787 23.14980 1.000 26.33688 603 ALA A C 1
ATOM 648 O O . ALA A 1 88 ? 39.57190 93.36874 24.31392 1.000 27.62518 603 ALA A O 1
ATOM 650 N N . PHE A 1 89 ? 39.43945 91.76803 22.72082 1.000 28.27503 604 PHE A N 1
ATOM 651 C CA . PHE A 1 89 ? 39.11360 90.68357 23.63403 1.000 29.89528 604 PHE A CA 1
ATOM 652 C C . PHE A 1 89 ? 40.04756 89.50645 23.37955 1.000 30.05981 604 PHE A C 1
ATOM 653 O O . PHE A 1 89 ? 40.70286 89.41485 22.34227 1.000 30.24676 604 PHE A O 1
ATOM 661 N N . GLN A 1 90 ? 40.12519 88.61526 24.36483 1.000 31.21152 605 GLN A N 1
ATOM 662 C CA . GLN A 1 90 ? 41.04956 87.49263 24.30983 1.000 32.24502 605 GLN A CA 1
ATOM 663 C C . GLN A 1 90 ? 40.54078 86.42154 23.35247 1.000 36.23841 605 GLN A C 1
ATOM 664 O O . GLN A 1 90 ? 39.36060 86.05483 23.38489 1.000 36.67140 605 GLN A O 1
ATOM 670 N N . GLY A 1 91 ? 41.43239 85.92744 22.49316 1.000 34.31591 606 GLY A N 1
ATOM 671 C CA . GLY A 1 91 ? 41.11313 84.84008 21.59067 1.000 34.00858 606 GLY A CA 1
ATOM 672 C C . GLY A 1 91 ? 40.31185 85.27694 20.38007 1.000 32.55841 606 GLY A C 1
ATOM 673 O O . GLY A 1 91 ? 40.12936 86.47279 20.13580 1.000 32.23452 606 GLY A O 1
ATOM 674 N N . PRO A 1 92 ? 39.82566 84.31495 19.59783 1.000 34.03738 607 PRO A N 1
ATOM 675 C CA . PRO A 1 92 ? 39.13035 84.62307 18.33180 1.000 36.97835 607 PRO A CA 1
ATOM 676 C C . PRO A 1 92 ? 37.60753 84.64776 18.39741 1.000 35.69462 607 PRO A C 1
ATOM 677 O O . PRO A 1 92 ? 36.97965 84.86100 17.35105 1.000 36.22475 607 PRO A O 1
ATOM 681 N N . GLN A 1 93 ? 37.00603 84.42521 19.56227 1.000 35.51065 608 GLN A N 1
ATOM 682 C CA . GLN A 1 93 ? 35.56016 84.48468 19.73705 1.000 36.81858 608 GLN A CA 1
ATOM 683 C C . GLN A 1 93 ? 35.23394 85.50236 20.82118 1.000 32.62050 608 GLN A C 1
ATOM 684 O O . GLN A 1 93 ? 35.84123 85.49085 21.89438 1.000 33.95480 608 GLN A O 1
ATOM 690 N N . GLY A 1 94 ? 34.28697 86.38556 20.53241 1.000 31.86537 609 GLY A N 1
ATOM 691 C CA . GLY A 1 94 ? 33.88033 87.39574 21.49430 1.000 30.62189 609 GLY A CA 1
ATOM 692 C C . GLY A 1 94 ? 32.61200 88.04501 20.99426 1.000 34.30367 609 GLY A C 1
ATOM 693 O O . GLY A 1 94 ? 32.10961 87.71260 19.91869 1.000 33.83436 609 GLY A O 1
ATOM 694 N N . PHE A 1 95 ? 32.09421 88.97955 21.78584 1.000 32.55416 610 PHE A N 1
ATOM 695 C CA . PHE A 1 95 ? 30.79921 89.56971 21.47735 1.000 33.51492 610 PHE A CA 1
ATOM 696 C C . PHE A 1 95 ? 30.65459 90.90833 22.18202 1.000 29.96588 610 PHE A C 1
ATOM 697 O O . PHE A 1 95 ? 31.28049 91.15746 23.21610 1.000 29.61875 610 PHE A O 1
ATOM 705 N N . ALA A 1 96 ? 29.80998 91.76202 21.60667 1.000 28.94796 611 ALA A N 1
ATOM 706 C CA . ALA A 1 96 ? 29.45158 93.04348 22.18959 1.000 27.23767 611 ALA A CA 1
ATOM 707 C C . ALA A 1 96 ? 27.97299 93.30125 21.95345 1.000 31.41192 611 ALA A C 1
ATOM 708 O O . ALA A 1 96 ? 27.46315 93.06375 20.85104 1.000 32.34480 611 ALA A O 1
ATOM 710 N N . VAL A 1 97 ? 27.30035 93.83297 22.96856 1.000 30.74339 612 VAL A N 1
ATOM 711 C CA . VAL A 1 97 ? 25.88214 94.16152 22.89582 1.000 29.61956 612 VAL A CA 1
ATOM 712 C C . VAL A 1 97 ? 25.72015 95.67333 22.95161 1.000 26.73277 612 VAL A C 1
ATOM 713 O O . VAL A 1 97 ? 26.30200 96.33943 23.82084 1.000 29.00238 612 VAL A O 1
ATOM 717 N N . VAL A 1 98 ? 24.92292 96.21033 22.02481 1.000 29.64800 613 VAL A N 1
ATOM 718 C CA . VAL A 1 98 ? 24.78130 97.64754 21.82591 1.000 27.64695 613 VAL A CA 1
ATOM 719 C C . VAL A 1 98 ? 23.30961 98.02753 21.90224 1.000 29.29389 613 VAL A C 1
ATOM 720 O O . VAL A 1 98 ? 22.47460 97.43049 21.21415 1.000 30.53494 613 VAL A O 1
ATOM 724 N N . ARG A 1 99 ? 22.99756 99.03387 22.71079 1.000 25.88148 614 ARG A N 1
ATOM 725 C CA . ARG A 1 99 ? 21.70841 99.70886 22.64853 1.000 27.47074 614 ARG A CA 1
ATOM 726 C C . ARG A 1 99 ? 21.82351 100.83093 21.62389 1.000 25.17056 614 ARG A C 1
ATOM 727 O O . ARG A 1 99 ? 22.51906 101.82689 21.86003 1.000 26.22165 614 ARG A O 1
ATOM 735 N N . LEU A 1 100 ? 21.15216 100.66576 20.48146 1.000 24.69142 615 LEU A N 1
ATOM 736 C CA . LEU A 1 100 ? 21.17697 101.66511 19.41903 1.000 24.88049 615 LEU A CA 1
ATOM 737 C C . LEU A 1 100 ? 20.51733 102.95926 19.88497 1.000 25.91465 615 LEU A C 1
ATOM 738 O O . LEU A 1 100 ? 19.77744 102.98775 20.86865 1.000 27.22660 615 LEU A O 1
ATOM 743 N N . SER A 1 101 ? 20.76459 104.03613 19.13987 1.000 26.01661 616 SER A N 1
ATOM 744 C CA . SER A 1 101 ? 20.23954 105.33326 19.55048 1.000 28.40469 616 SER A CA 1
ATOM 745 C C . SER A 1 101 ? 18.73481 105.43568 19.35380 1.000 30.02429 616 SER A C 1
ATOM 746 O O . SER A 1 101 ? 18.08867 106.25029 20.02227 1.000 33.55172 616 SER A O 1
ATOM 749 N N . ALA A 1 102 ? 18.17140 104.62886 18.45865 1.000 27.98466 617 ALA A N 1
ATOM 750 C CA . ALA A 1 102 ? 16.73318 104.56704 18.25148 1.000 32.09068 617 ALA A CA 1
ATOM 751 C C . ALA A 1 102 ? 16.37267 103.14545 17.85417 1.000 30.33294 617 ALA A C 1
ATOM 752 O O . ALA A 1 102 ? 17.22926 102.35989 17.44743 1.000 31.21406 617 ALA A O 1
ATOM 754 N N . ARG A 1 103 ? 15.09272 102.81256 17.99726 1.000 33.88651 618 ARG A N 1
ATOM 755 C CA . ARG A 1 103 ? 14.58456 101.54538 17.49313 1.000 30.14348 618 ARG A CA 1
ATOM 756 C C . ARG A 1 103 ? 14.41456 101.63951 15.98134 1.000 35.12418 618 ARG A C 1
ATOM 757 O O . ARG A 1 103 ? 13.76143 102.56131 15.48459 1.000 37.18570 618 ARG A O 1
ATOM 765 N N . ILE A 1 104 ? 15.01798 100.70249 15.24324 1.000 31.63366 619 ILE A N 1
ATOM 766 C CA . ILE A 1 104 ? 15.04522 100.75864 13.78844 1.000 31.21611 619 ILE A CA 1
ATOM 767 C C . ILE A 1 104 ? 14.75099 99.38784 13.20927 1.000 31.58813 619 ILE A C 1
ATOM 768 O O . ILE A 1 104 ? 14.84596 98.35891 13.87977 1.000 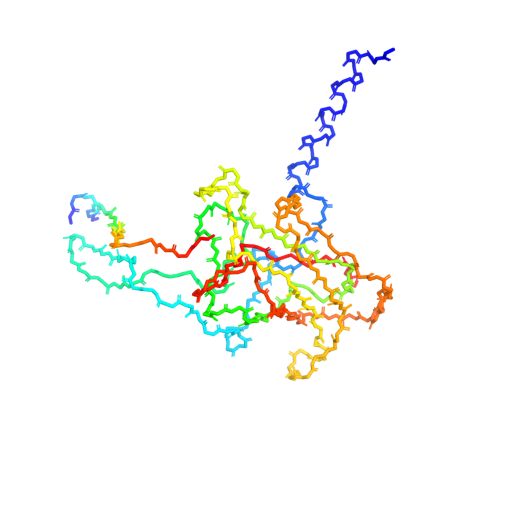33.05275 619 ILE A O 1
ATOM 773 N N . ARG A 1 105 ? 14.44927 99.39349 11.91277 1.000 33.49609 620 ARG A N 1
ATOM 774 C CA . ARG A 1 105 ? 14.49441 98.17762 11.12861 1.000 32.47609 620 ARG A CA 1
ATOM 775 C C . ARG A 1 105 ? 15.88852 98.05168 10.47889 1.000 32.33960 620 ARG A C 1
ATOM 776 O O . ARG A 1 105 ? 16.14797 98.76114 9.50774 1.000 36.11009 620 ARG A O 1
ATOM 784 N N . PRO A 1 106 ? 16.74324 97.17864 10.98813 1.000 31.80939 621 PRO A N 1
ATOM 785 C CA . PRO A 1 106 ? 18.12090 97.12725 10.44202 1.000 31.23442 621 PRO A CA 1
ATOM 786 C C . PRO A 1 106 ? 18.16337 96.62015 9.01261 1.000 35.34941 621 PRO A C 1
ATOM 787 O O . PRO A 1 106 ? 17.53668 95.61644 8.66027 1.000 36.58014 621 PRO A O 1
ATOM 791 N N . THR A 1 107 ? 18.94575 97.31706 8.18562 1.000 32.56042 622 THR A N 1
ATOM 792 C CA . THR A 1 107 ? 19.13945 96.95649 6.78887 1.000 33.41001 622 THR A CA 1
ATOM 793 C C . THR A 1 107 ? 20.57509 96.60121 6.43910 1.000 30.08279 622 THR A C 1
ATOM 794 O O . THR A 1 107 ? 20.79364 95.91095 5.43593 1.000 34.14268 622 THR A O 1
ATOM 798 N N . ALA A 1 108 ? 21.55298 97.03043 7.23760 1.000 29.40199 623 ALA A N 1
ATOM 799 C CA . ALA A 1 108 ? 22.94650 96.76025 6.93100 1.000 27.74576 623 ALA A CA 1
ATOM 800 C C . ALA A 1 108 ? 23.76508 97.01871 8.18538 1.000 28.21449 623 ALA A C 1
ATOM 801 O O . ALA A 1 108 ? 23.32430 97.71808 9.10231 1.000 28.92818 623 ALA A O 1
ATOM 803 N N . VAL A 1 109 ? 24.97105 96.45431 8.20892 1.000 28.89021 624 VAL A N 1
ATOM 804 C CA . VAL A 1 109 ? 25.95989 96.80900 9.21989 1.000 25.23764 624 VAL A CA 1
ATOM 805 C C . VAL A 1 109 ? 27.26062 97.09507 8.48972 1.000 26.05819 624 VAL A C 1
ATOM 806 O O . VAL A 1 109 ? 27.45453 96.69673 7.33965 1.000 27.05169 624 VAL A O 1
ATOM 810 N N . THR A 1 110 ? 28.14000 97.82172 9.15457 1.000 26.57853 625 THR A N 1
ATOM 811 C CA . THR A 1 110 ? 29.44737 98.14907 8.61923 1.000 25.04427 625 THR A CA 1
ATOM 812 C C . THR A 1 110 ? 30.48546 97.80824 9.67984 1.000 25.76310 625 THR A C 1
ATOM 813 O O . THR A 1 110 ? 30.29084 98.09110 10.87004 1.000 27.25204 625 THR A O 1
ATOM 817 N N . LEU A 1 111 ? 31.55892 97.15296 9.25507 1.000 25.78895 626 LEU A N 1
ATOM 818 C CA . LEU A 1 111 ? 32.72352 96.90160 10.09423 1.000 26.23013 626 LEU A CA 1
ATOM 819 C C . LEU A 1 111 ? 33.94341 97.46861 9.39557 1.000 27.21275 626 LEU A C 1
ATOM 820 O O . LEU A 1 111 ? 34.06304 97.37364 8.16718 1.000 27.88515 626 LEU A O 1
ATOM 825 N N . GLU A 1 112 ? 34.86089 98.03513 10.16698 1.000 27.73112 627 GLU A N 1
ATOM 826 C CA . GLU A 1 112 ? 36.10434 98.47442 9.56511 1.000 27.04912 627 GLU A CA 1
ATOM 827 C C . GLU A 1 112 ? 37.26689 98.07086 10.44955 1.000 26.30088 627 GLU A C 1
ATOM 828 O O . GLU A 1 112 ? 37.11011 97.80280 11.64503 1.000 27.97547 627 GLU A O 1
ATOM 834 N N . HIS A 1 113 ? 38.43850 98.01854 9.82807 1.000 25.41290 628 HIS A N 1
ATOM 835 C CA . HIS A 1 113 ? 39.68308 97.67841 10.49054 1.000 23.74842 628 HIS A CA 1
ATOM 836 C C . HIS A 1 113 ? 40.75699 98.62969 9.98577 1.000 25.86794 628 HIS A C 1
ATOM 837 O O . HIS A 1 113 ? 40.57168 99.33499 8.98857 1.000 28.19708 628 HIS A O 1
ATOM 844 N N . VAL A 1 114 ? 41.87821 98.67921 10.69848 1.000 27.13241 629 VAL A N 1
ATOM 845 C CA . VAL A 1 114 ? 42.98351 99.53580 10.25262 1.000 27.73627 629 VAL A CA 1
ATOM 846 C C . VAL A 1 114 ? 43.48690 99.03309 8.89758 1.000 28.04859 629 VAL A C 1
ATOM 847 O O . VAL A 1 114 ? 43.46809 97.81005 8.64391 1.000 30.57698 629 VAL A O 1
ATOM 851 N N . PRO A 1 115 ? 43.87868 99.90997 7.96722 1.000 28.59799 630 PRO A N 1
ATOM 852 C CA . PRO A 1 115 ? 44.39756 99.43621 6.67659 1.000 30.05878 630 PRO A CA 1
ATOM 853 C C . PRO A 1 115 ? 45.70520 98.67180 6.82031 1.000 33.05148 630 PRO A C 1
ATOM 854 O O . PRO A 1 115 ? 46.52500 98.96045 7.69235 1.000 34.26311 630 PRO A O 1
ATOM 858 N N . LYS A 1 116 ? 45.91386 97.71175 5.90971 1.000 32.81904 631 LYS A N 1
ATOM 859 C CA . LYS A 1 116 ? 47.17499 96.97516 5.88823 1.000 36.86739 631 LYS A CA 1
ATOM 860 C C . LYS A 1 116 ? 48.37180 97.91543 5.77791 1.000 33.95824 631 LYS A C 1
ATOM 861 O O . LYS A 1 116 ? 49.41280 97.67785 6.40251 1.000 35.25682 631 LYS A O 1
ATOM 867 N N . ALA A 1 117 ? 48.23881 98.99719 5.00254 1.000 34.82178 632 ALA A N 1
ATOM 868 C CA . ALA A 1 117 ? 49.35967 99.91316 4.79467 1.000 35.30439 632 ALA A CA 1
ATOM 869 C C . ALA A 1 117 ? 49.85140 100.55053 6.09190 1.000 32.34956 632 ALA A C 1
ATOM 870 O O . ALA A 1 117 ? 51.00231 100.99904 6.14909 1.000 34.40427 632 ALA A O 1
ATOM 872 N N . LEU A 1 118 ? 49.01814 100.61050 7.12711 1.000 29.48489 633 LEU A N 1
ATOM 873 C CA . LEU A 1 118 ? 49.40221 101.25672 8.37921 1.000 27.58888 633 LEU A CA 1
ATOM 874 C C . LEU A 1 118 ? 49.80053 100.25465 9.44720 1.000 28.63280 633 LEU A C 1
ATOM 875 O O . LEU A 1 118 ? 49.97489 100.63507 10.61236 1.000 32.22680 633 LEU A O 1
ATOM 880 N N . SER A 1 119 ? 49.94975 99.00226 9.07671 1.000 36.40639 634 SER A N 1
ATOM 881 C CA . SER A 1 119 ? 50.22971 97.91262 9.98403 1.000 45.70066 634 SER A CA 1
ATOM 882 C C . SER A 1 119 ? 51.59256 97.30934 9.67684 1.000 38.21606 634 SER A C 1
ATOM 883 O O . SER A 1 119 ? 51.97172 97.20403 8.50472 1.000 39.49152 634 SER A O 1
ATOM 886 N N . PRO A 1 120 ? 52.34994 96.91347 10.69692 1.000 38.36416 635 PRO A N 1
ATOM 887 C CA . PRO A 1 120 ? 53.62156 96.22751 10.43985 1.000 41.61044 635 PRO A CA 1
ATOM 888 C C . PRO A 1 120 ? 53.41367 94.98281 9.58589 1.000 45.71565 635 PRO A C 1
ATOM 889 O O . PRO A 1 120 ? 52.45406 94.23152 9.77253 1.000 42.95326 635 PRO A O 1
ATOM 893 N N . ASN A 1 121 ? 54.31465 94.78694 8.62347 1.000 44.77426 636 ASN A N 1
ATOM 894 C CA . ASN A 1 121 ? 54.31561 93.65008 7.70467 1.000 42.88937 636 ASN A CA 1
ATOM 895 C C . ASN A 1 121 ? 53.07355 93.59063 6.82514 1.000 43.29109 636 ASN A C 1
ATOM 896 O O . ASN A 1 121 ? 52.83286 92.56722 6.17261 1.000 44.59206 636 ASN A O 1
ATOM 901 N N . SER A 1 122 ? 52.27575 94.65964 6.79052 1.000 43.54691 637 SER A N 1
ATOM 902 C CA . SER A 1 122 ? 51.08378 94.73051 5.94104 1.000 40.93290 637 SER A CA 1
ATOM 903 C C . SER A 1 122 ? 50.11168 93.58679 6.23464 1.000 38.83691 637 SER A C 1
ATOM 904 O O . SER A 1 122 ? 49.44304 93.07135 5.33458 1.000 41.71607 637 SER A O 1
ATOM 907 N N . THR A 1 123 ? 50.01427 93.19925 7.51124 1.000 40.16723 638 THR A N 1
ATOM 908 C CA . THR A 1 123 ? 49.12703 92.12263 7.93538 1.000 40.28910 638 THR A CA 1
ATOM 909 C C . THR A 1 123 ? 48.20823 92.60860 9.04914 1.000 35.39895 638 THR A C 1
ATOM 910 O O . THR A 1 123 ? 48.61302 93.40771 9.90089 1.000 33.91270 638 THR A O 1
ATOM 914 N N . ILE A 1 124 ? 46.96707 92.11723 9.03584 1.000 35.11045 639 ILE A N 1
ATOM 915 C CA . ILE A 1 124 ? 45.97412 92.50779 10.03239 1.000 33.02131 639 ILE A CA 1
ATOM 916 C C . ILE A 1 124 ? 45.33019 91.26651 10.63815 1.000 32.02834 639 ILE A C 1
ATOM 917 O O . ILE A 1 124 ? 44.10579 91.10446 10.59352 1.000 32.31977 639 ILE A O 1
ATOM 922 N N . SER A 1 125 ? 46.14591 90.38431 11.22172 1.000 30.62075 640 SER A N 1
ATOM 923 C CA . SER A 1 125 ? 45.62043 89.10432 11.68694 1.000 31.75341 640 SER A CA 1
ATOM 924 C C . SER A 1 125 ? 44.67262 89.24567 12.87461 1.000 30.79482 640 SER A C 1
ATOM 925 O O . SER A 1 125 ? 43.89281 88.32531 13.13517 1.000 34.89785 640 SER A O 1
ATOM 928 N N . SER A 1 126 ? 44.68548 90.37336 13.57304 1.000 30.97139 641 SER A N 1
ATOM 929 C CA . SER A 1 126 ? 43.74731 90.56059 14.67120 1.000 32.33486 641 SER A CA 1
ATOM 930 C C . SER A 1 126 ? 42.34747 90.95379 14.20450 1.000 30.30366 641 SER A C 1
ATOM 931 O O . SER A 1 126 ? 41.43609 91.03600 15.03754 1.000 29.70530 641 SER A O 1
ATOM 934 N N . ALA A 1 127 ? 42.14464 91.16403 12.90180 1.000 29.24081 642 ALA A N 1
ATOM 935 C CA . ALA A 1 127 ? 40.84251 91.57223 12.40217 1.000 27.17397 642 ALA A CA 1
ATOM 936 C C . ALA A 1 127 ? 39.80011 90.47152 12.59257 1.000 28.04058 642 ALA A C 1
ATOM 937 O O . ALA A 1 127 ? 40.11375 89.27556 12.52018 1.000 29.30481 642 ALA A O 1
ATOM 939 N N . PRO A 1 128 ? 38.54410 90.85036 12.82275 1.000 30.34315 643 PRO A N 1
ATOM 940 C CA . PRO A 1 128 ? 37.46765 89.86186 12.80996 1.000 28.32662 643 PRO A CA 1
ATOM 941 C C . PRO A 1 128 ? 37.34046 89.24076 11.42836 1.000 29.83903 643 PRO A C 1
ATOM 942 O O . PRO A 1 128 ? 37.57758 89.89430 10.40973 1.000 32.10076 643 PRO A O 1
ATOM 946 N N . LYS A 1 129 ? 36.94697 87.96288 11.40326 1.000 30.78189 644 LYS A N 1
ATOM 947 C CA . LYS A 1 129 ? 36.71378 87.25755 10.14515 1.000 32.42885 644 LYS A CA 1
ATOM 948 C C . LYS A 1 129 ? 35.23668 86.94367 10.04595 1.000 33.02422 644 LYS A C 1
ATOM 949 O O . LYS A 1 129 ? 34.45418 87.78108 9.55962 1.000 33.54481 644 LYS A O 1
ATOM 955 N N . ASP A 1 130 ? 34.78066 85.76654 10.48175 1.000 32.61313 645 ASP A N 1
ATOM 956 C CA . ASP A 1 130 ? 33.36340 85.44381 10.40678 1.000 35.57659 645 ASP A CA 1
ATOM 957 C C . ASP A 1 130 ? 32.63133 86.06663 11.58809 1.000 33.59499 645 ASP A C 1
ATOM 958 O O . ASP A 1 130 ? 33.12699 86.05526 12.71669 1.000 34.96392 645 ASP A O 1
ATOM 963 N N . PHE A 1 131 ? 31.45515 86.63313 11.32664 1.000 33.64961 646 PHE A N 1
ATOM 964 C CA . PHE A 1 131 ? 30.68880 87.23754 12.40717 1.000 31.23319 646 PHE A CA 1
ATOM 965 C C . PHE A 1 131 ? 29.20248 87.08786 12.12265 1.000 32.50107 646 PHE A C 1
ATOM 966 O O . PHE A 1 131 ? 28.78831 86.69889 11.02339 1.000 34.77400 646 PHE A O 1
ATOM 974 N N . ALA A 1 132 ? 28.40175 87.36703 13.15183 1.000 35.32315 647 ALA A N 1
ATOM 975 C CA . ALA A 1 132 ? 26.95109 87.26880 13.07415 1.000 36.49890 647 ALA A CA 1
ATOM 976 C C . ALA A 1 132 ? 26.33280 88.41169 13.87009 1.000 32.49566 647 ALA A C 1
ATOM 977 O O . ALA A 1 132 ? 26.90602 88.88509 14.85365 1.000 33.38396 647 ALA A O 1
ATOM 979 N N . ILE A 1 133 ? 25.17000 88.86893 13.41921 1.000 33.24137 648 ILE A N 1
ATOM 980 C CA . ILE A 1 133 ? 24.43821 89.96512 14.04460 1.000 31.14748 648 ILE A CA 1
ATOM 981 C C . ILE A 1 133 ? 23.12410 89.41637 14.57610 1.000 30.49571 648 ILE A C 1
ATOM 982 O O . ILE A 1 133 ? 22.37981 88.76169 13.83500 1.000 34.01424 648 ILE A O 1
ATOM 987 N N . PHE A 1 134 ? 22.82888 89.69546 15.84280 1.000 33.16514 649 PHE A N 1
ATOM 988 C CA . PHE A 1 134 ? 21.57712 89.27577 16.44944 1.000 34.25052 649 PHE A CA 1
ATOM 989 C C . PHE A 1 134 ? 20.78621 90.49214 16.90841 1.000 38.55241 649 PHE A C 1
ATOM 990 O O . PHE A 1 134 ? 21.35623 91.49738 17.33596 1.000 37.05318 649 PHE A O 1
ATOM 998 N N . GLY A 1 135 ? 19.46505 90.39113 16.83206 1.000 36.68661 650 GLY A N 1
ATOM 999 C CA . GLY A 1 135 ? 18.57802 91.42018 17.34514 1.000 35.61635 650 GLY A CA 1
ATOM 1000 C C . GLY A 1 135 ? 17.75435 90.85747 18.51940 1.000 41.57349 650 GLY A C 1
ATOM 1001 O O . GLY A 1 135 ? 17.36889 89.69270 18.49197 1.000 41.03344 650 GLY A O 1
ATOM 1002 N N . PHE A 1 136 ? 17.51538 91.71126 19.50474 1.000 37.39304 651 PHE A N 1
ATOM 1003 C CA . PHE A 1 136 ? 16.78227 91.33432 20.71578 1.000 38.62614 651 PHE A CA 1
ATOM 1004 C C . PHE A 1 136 ? 15.45843 92.09462 20.68735 1.000 43.04897 651 PHE A C 1
ATOM 1005 O O . PHE A 1 136 ? 15.42057 93.30547 20.93060 1.000 45.64973 651 PHE A O 1
ATOM 1013 N N . ASP A 1 137 ? 14.38637 91.37124 20.32930 1.000 51.24040 652 ASP A N 1
ATOM 1014 C CA . ASP A 1 137 ? 13.07807 91.98387 20.09279 1.000 46.14829 652 ASP A CA 1
ATOM 1015 C C . ASP A 1 137 ? 12.61739 92.78732 21.30396 1.000 52.04627 652 ASP A C 1
ATOM 1016 O O . ASP A 1 137 ? 12.26247 93.96613 21.18403 1.000 50.17653 652 ASP A O 1
ATOM 1021 N N . GLU A 1 138 ? 12.60360 92.15959 22.47614 1.000 55.22512 653 GLU A N 1
ATOM 1022 C CA . GLU A 1 138 ? 12.39656 92.86549 23.73364 1.000 58.22150 653 GLU A CA 1
ATOM 1023 C C . GLU A 1 138 ? 13.75412 93.27460 24.29036 1.000 61.73762 653 GLU A C 1
ATOM 1024 O O . GLU A 1 138 ? 14.68884 92.46786 24.30894 1.000 57.31992 653 GLU A O 1
ATOM 1026 N N . ASP A 1 139 ? 13.85482 94.52713 24.74613 1.000 61.35964 654 ASP A N 1
ATOM 1027 C CA . ASP A 1 139 ? 15.15117 95.09813 25.10480 1.000 61.53855 654 ASP A CA 1
ATOM 1028 C C . ASP A 1 139 ? 15.88437 94.27097 26.15749 1.000 58.24187 654 ASP A C 1
ATOM 1029 O O . ASP A 1 139 ? 17.11997 94.23049 26.15836 1.000 54.84009 654 ASP A O 1
ATOM 1034 N N . LEU A 1 140 ? 15.15623 93.60192 27.05102 1.000 62.30459 655 LEU A N 1
ATOM 1035 C CA . LEU A 1 140 ? 15.77141 92.89115 28.16562 1.000 71.25996 655 LEU A CA 1
ATOM 1036 C C . LEU A 1 140 ? 15.84429 91.38237 27.96520 1.000 72.97913 655 LEU A C 1
ATOM 1037 O O . LEU A 1 140 ? 16.30475 90.67869 28.86954 1.000 66.90794 655 LEU A O 1
ATOM 1042 N N . GLN A 1 141 ? 15.40902 90.86521 26.81816 1.000 66.81532 656 GLN A N 1
ATOM 1043 C CA . GLN A 1 141 ? 15.47822 89.42842 26.59113 1.000 69.04449 656 GLN A CA 1
ATOM 1044 C C . GLN A 1 141 ? 16.92116 88.99358 26.34517 1.000 63.98391 656 GLN A C 1
ATOM 1045 O O . GLN A 1 141 ? 17.74899 89.75526 25.83647 1.000 62.30438 656 GLN A O 1
ATOM 1051 N N . GLN A 1 142 ? 17.22104 87.75264 26.72394 1.000 61.15021 657 GLN A N 1
ATOM 1052 C CA . GLN A 1 142 ? 18.57331 87.21712 26.64222 1.000 65.75406 657 GLN A CA 1
ATOM 1053 C C . GLN A 1 142 ? 18.78631 86.30523 25.44054 1.000 65.48163 657 GLN A C 1
ATOM 1054 O O . GLN A 1 142 ? 19.91932 85.87616 25.20096 1.000 65.85627 657 GLN A O 1
ATOM 1056 N N . GLU A 1 143 ? 17.73408 86.01102 24.67798 1.000 53.86192 658 GLU A N 1
ATOM 1057 C CA . GLU A 1 143 ? 17.78641 85.09628 23.54000 1.000 60.44564 658 GLU A CA 1
ATOM 1058 C C . GLU A 1 143 ? 17.54021 85.89986 22.26506 1.000 48.98929 658 GLU A C 1
ATOM 1059 O O . GLU A 1 143 ? 16.44658 86.43775 22.06848 1.000 58.99322 658 GLU A O 1
ATOM 1065 N N . GLY A 1 144 ? 18.54811 85.97492 21.39388 1.000 44.29551 659 GLY A N 1
ATOM 1066 C CA . GLY A 1 144 ? 18.48885 86.83735 20.23340 1.000 40.53634 659 GLY A CA 1
ATOM 1067 C C . GLY A 1 144 ? 18.08288 86.13910 18.94738 1.000 42.05827 659 GLY A C 1
ATOM 1068 O O . GLY A 1 144 ? 18.13962 84.91875 18.83155 1.000 50.17552 659 GLY A O 1
ATOM 1069 N N . THR A 1 145 ? 17.67836 86.94460 17.96542 1.000 42.13939 660 THR A N 1
ATOM 1070 C CA . THR A 1 145 ? 17.27905 86.46108 16.65115 1.000 39.69281 660 THR A CA 1
ATOM 1071 C C . THR A 1 145 ? 18.38619 86.75061 15.65104 1.000 39.96225 660 THR A C 1
ATOM 1072 O O . THR A 1 145 ? 18.85372 87.88864 15.55765 1.000 38.62653 660 THR A O 1
ATOM 1076 N N . LEU A 1 146 ? 18.79366 85.72935 14.90267 1.000 42.52371 661 LEU A N 1
ATOM 1077 C CA . LEU A 1 146 ? 19.83621 85.90317 13.89847 1.000 39.41830 661 LEU A CA 1
ATOM 1078 C C . LEU A 1 146 ? 19.34164 86.79779 12.76812 1.000 40.47851 661 LEU A C 1
ATOM 1079 O O . LEU A 1 146 ? 18.35345 86.48075 12.09233 1.000 41.52156 661 LEU A O 1
ATOM 1084 N N . LEU A 1 147 ? 20.03315 87.91753 12.56140 1.000 36.23063 662 LEU A N 1
ATOM 1085 C CA . LEU A 1 147 ? 19.74888 88.81929 11.45344 1.000 38.51051 662 LEU A CA 1
ATOM 1086 C C . LEU A 1 147 ? 20.61492 88.55444 10.23114 1.000 37.22815 662 LEU A C 1
ATOM 1087 O O . LEU A 1 147 ? 20.16041 88.77880 9.10259 1.000 42.06060 662 LEU A O 1
ATOM 1092 N N . GLY A 1 148 ? 21.83799 88.06149 10.42074 1.000 39.03662 663 GLY A N 1
ATOM 1093 C CA . GLY A 1 148 ? 22.70221 87.75571 9.29376 1.000 37.50225 663 GLY A CA 1
ATOM 1094 C C . GLY A 1 148 ? 24.07699 87.27318 9.71666 1.000 37.01885 663 GLY A C 1
ATOM 1095 O O . GLY A 1 148 ? 24.54610 87.60418 10.81218 1.000 36.12610 663 GLY A O 1
ATOM 1096 N N . LYS A 1 149 ? 24.72004 86.48263 8.86061 1.000 38.21542 664 LYS A N 1
ATOM 1097 C CA . LYS A 1 149 ? 26.09149 86.02100 9.03672 1.000 37.86789 664 LYS A CA 1
ATOM 1098 C C . LYS A 1 149 ? 26.92055 86.52027 7.86039 1.000 34.90385 664 LYS A C 1
ATOM 1099 O O . LYS A 1 149 ? 26.49427 86.40321 6.70606 1.000 35.89757 664 LYS A O 1
ATOM 1105 N N . PHE A 1 150 ? 28.10267 87.06591 8.15033 1.000 37.16427 665 PHE A N 1
ATOM 1106 C CA . PHE A 1 150 ? 28.96734 87.65683 7.13604 1.000 35.12507 665 PHE A CA 1
ATOM 1107 C C . PHE A 1 150 ? 30.42090 87.34193 7.46290 1.000 43.90443 665 PHE A C 1
ATOM 1108 O O . PHE A 1 150 ? 30.73812 86.80145 8.52683 1.000 37.10972 665 PHE A O 1
ATOM 1116 N N . THR A 1 151 ? 31.31335 87.72968 6.55184 1.000 35.06493 666 THR A N 1
ATOM 1117 C CA . THR A 1 151 ? 32.75400 87.56412 6.71727 1.000 34.67565 666 THR A CA 1
ATOM 1118 C C . THR A 1 151 ? 33.44464 88.87239 6.35584 1.000 32.69978 666 THR A C 1
ATOM 1119 O O . THR A 1 151 ? 33.27845 89.36755 5.23641 1.000 36.02093 666 THR A O 1
ATOM 1123 N N . TYR A 1 152 ? 34.21456 89.43131 7.29542 1.000 33.53747 667 TYR A N 1
ATOM 1124 C CA . TYR A 1 152 ? 35.07308 90.57081 6.98441 1.000 28.53497 667 TYR A CA 1
ATOM 1125 C C . TYR A 1 152 ? 36.28633 90.06780 6.20298 1.000 31.97206 667 TYR A C 1
ATOM 1126 O O . TYR A 1 152 ? 36.99004 89.16260 6.66238 1.000 34.97776 667 TYR A O 1
ATOM 1135 N N . ASP A 1 153 ? 36.52822 90.64979 5.02611 1.000 31.94525 668 ASP A N 1
ATOM 1136 C CA . ASP A 1 153 ? 37.57295 90.18939 4.10943 1.000 31.73808 668 ASP A CA 1
ATOM 1137 C C . ASP A 1 153 ? 38.86270 90.96040 4.38815 1.000 35.49924 668 ASP A C 1
ATOM 1138 O O . ASP A 1 153 ? 38.95030 92.15325 4.09383 1.000 34.21925 668 ASP A O 1
ATOM 1143 N N . GLN A 1 154 ? 39.87064 90.28099 4.95328 1.000 34.91208 669 GLN A N 1
ATOM 1144 C CA . GLN A 1 154 ? 41.13572 90.95282 5.24669 1.000 37.19629 669 GLN A CA 1
ATOM 1145 C C . GLN A 1 154 ? 41.82317 91.48393 3.98774 1.000 35.93005 669 GLN A C 1
ATOM 1146 O O . GLN A 1 154 ? 42.67882 92.37204 4.09231 1.000 35.53475 669 GLN A O 1
ATOM 1152 N N . ASP A 1 155 ? 41.47019 90.97231 2.80785 1.000 36.09567 670 ASP A N 1
ATOM 1153 C CA . ASP A 1 155 ? 42.01294 91.46088 1.54608 1.000 36.91119 670 ASP A CA 1
ATOM 1154 C C . ASP A 1 155 ? 41.12292 92.49973 0.87351 1.000 34.60668 670 ASP A C 1
ATOM 1155 O O . ASP A 1 155 ? 41.41431 92.90954 -0.25610 1.000 39.58461 670 ASP A O 1
ATOM 1160 N N . GLY A 1 156 ? 40.04468 92.92863 1.52792 1.000 34.22563 671 GLY A N 1
ATOM 1161 C CA . GLY A 1 156 ? 39.14397 93.90940 0.96576 1.000 32.77003 671 GLY A CA 1
ATOM 1162 C C . GLY A 1 156 ? 39.47500 95.32112 1.41622 1.000 35.19504 671 GLY A C 1
ATOM 1163 O O . GLY A 1 156 ? 40.53816 95.60255 1.97210 1.000 37.80188 671 GLY A O 1
ATOM 1164 N N . GLU A 1 157 ? 38.53802 96.22527 1.15348 1.000 33.10926 672 GLU A N 1
ATOM 1165 C CA . GLU A 1 157 ? 38.69830 97.60200 1.58856 1.000 34.18877 672 GLU A CA 1
ATOM 1166 C C . GLU A 1 157 ? 38.62097 97.67339 3.11143 1.000 29.86397 672 GLU A C 1
ATOM 1167 O O . GLU A 1 157 ? 37.96108 96.84700 3.74348 1.000 31.59723 672 GLU A O 1
ATOM 1173 N N . PRO A 1 158 ? 39.29249 98.64601 3.72445 1.000 29.47275 673 PRO A N 1
ATOM 1174 C CA . PRO A 1 158 ? 39.22423 98.74008 5.19461 1.000 25.00756 673 PRO A CA 1
ATOM 1175 C C . PRO A 1 158 ? 37.80484 98.82595 5.74311 1.000 28.11331 673 PRO A C 1
ATOM 1176 O O . PRO A 1 158 ? 37.50271 98.18005 6.75787 1.000 26.37284 673 PRO A O 1
ATOM 1180 N N . ILE A 1 159 ? 36.92764 99.60507 5.11583 1.000 27.19165 674 ILE A N 1
ATOM 1181 C CA . ILE A 1 159 ? 35.52308 99.72071 5.51931 1.000 28.56253 674 ILE A CA 1
ATOM 1182 C C . ILE A 1 159 ? 34.69431 98.80183 4.63236 1.000 27.55372 674 ILE A C 1
ATOM 1183 O O . ILE A 1 159 ? 34.75233 98.90772 3.40126 1.000 28.97906 674 ILE A O 1
ATOM 1188 N N . GLN A 1 160 ? 33.90676 97.91713 5.24418 1.000 28.17210 675 GLN A N 1
ATOM 1189 C CA . GLN A 1 160 ? 33.07530 96.97493 4.50489 1.000 26.21566 675 GLN A CA 1
ATOM 1190 C C . GLN A 1 160 ? 31.65481 97.02289 5.03994 1.000 26.28246 675 GLN A C 1
ATOM 1191 O O . GLN A 1 160 ? 31.43900 96.98805 6.25578 1.000 25.71439 675 GLN A O 1
ATOM 1197 N N . THR A 1 161 ? 30.69391 97.13387 4.12998 1.000 28.64215 676 THR A N 1
ATOM 1198 C CA . THR A 1 161 ? 29.28296 97.20911 4.46562 1.000 28.08552 676 THR A CA 1
ATOM 1199 C C . THR A 1 161 ? 28.58574 95.93726 3.99682 1.000 28.43670 676 THR A C 1
ATOM 1200 O O . THR A 1 161 ? 28.84924 95.43889 2.89256 1.000 31.48480 676 THR A O 1
ATOM 1204 N N . PHE A 1 162 ? 27.69803 95.41977 4.84201 1.000 30.69895 677 PHE A N 1
ATOM 1205 C CA . PHE A 1 162 ? 27.06042 94.11994 4.65827 1.000 28.54226 677 PHE A CA 1
ATOM 1206 C C . PHE A 1 162 ? 25.55730 94.31906 4.74479 1.000 30.20037 677 PHE A C 1
ATOM 1207 O O . PHE A 1 162 ? 25.05633 94.78101 5.77214 1.000 30.35668 677 PHE A O 1
ATOM 1215 N N . HIS A 1 163 ? 24.84075 93.96981 3.67379 1.000 31.99986 678 HIS A N 1
ATOM 1216 C CA . HIS A 1 163 ? 23.40263 94.18676 3.59243 1.000 30.67414 678 HIS A CA 1
ATOM 1217 C C . HIS A 1 163 ? 22.66470 92.91526 3.96867 1.000 34.65872 678 HIS A C 1
ATOM 1218 O O . HIS A 1 163 ? 22.99859 91.82918 3.49199 1.000 39.13311 678 HIS A O 1
ATOM 1225 N N . PHE A 1 164 ? 21.68358 93.05019 4.84851 1.000 37.70764 679 PHE A N 1
ATOM 1226 C CA . PHE A 1 164 ? 20.94361 91.88070 5.29301 1.000 41.09681 679 PHE A CA 1
ATOM 1227 C C . PHE A 1 164 ? 20.22963 91.29696 4.08674 1.000 54.79521 679 PHE A C 1
ATOM 1228 O O . PHE A 1 164 ? 19.45503 91.99379 3.42107 1.000 44.59265 679 PHE A O 1
ATOM 1236 N N . GLN A 1 165 ? 20.57799 90.04593 3.76552 1.000 56.96780 680 GLN A N 1
ATOM 1237 C CA . GLN A 1 165 ? 20.32058 89.50837 2.43340 1.000 74.03832 680 GLN A CA 1
ATOM 1238 C C . GLN A 1 165 ? 18.84002 89.42490 2.14967 1.000 77.06727 680 GLN A C 1
ATOM 1239 O O . GLN A 1 165 ? 18.38308 89.78653 1.05429 1.000 94.92917 680 GLN A O 1
ATOM 1245 N N A ALA A 1 166 ? 18.06176 88.92053 3.08737 0.382 72.77220 681 ALA A N 1
ATOM 1246 N N B ALA A 1 166 ? 18.06053 88.98435 3.13069 0.618 72.04788 681 ALA A N 1
ATOM 1247 C CA A ALA A 1 166 ? 16.71990 88.67901 2.61777 0.382 77.67536 681 ALA A CA 1
ATOM 1248 C CA B ALA A 1 166 ? 16.60638 88.92704 3.03913 0.618 77.30710 681 ALA A CA 1
ATOM 1249 C C A ALA A 1 166 ? 15.81615 89.72999 3.27261 0.382 77.69547 681 ALA A C 1
ATOM 1250 C C B ALA A 1 166 ? 16.05943 89.56191 4.30354 0.618 75.48985 681 ALA A C 1
ATOM 1251 O O A ALA A 1 166 ? 15.79685 90.86252 2.77826 0.382 73.99258 681 ALA A O 1
ATOM 1252 O O B ALA A 1 166 ? 15.63879 88.86609 5.23613 0.618 78.67180 681 ALA A O 1
ATOM 1255 N N A PRO A 1 167 ? 15.06923 89.48145 4.35453 0.382 77.28192 682 PRO A N 1
ATOM 1256 N N B PRO A 1 167 ? 16.04876 90.88476 4.39501 0.618 70.75899 682 PRO A N 1
ATOM 1257 C CA A PRO A 1 167 ? 13.98116 90.42450 4.63514 0.382 76.49698 682 PRO A CA 1
ATOM 1258 C CA B PRO A 1 167 ? 15.76556 91.48701 5.71309 0.618 72.09960 682 PRO A CA 1
ATOM 1259 C C A PRO A 1 167 ? 14.21042 91.44652 5.74486 0.382 72.71329 682 PRO A C 1
ATOM 1260 C C B PRO A 1 167 ? 14.30092 91.40801 6.16428 0.618 72.70056 682 PRO A C 1
ATOM 1261 O O A PRO A 1 167 ? 15.05941 91.26835 6.62487 0.382 73.92216 682 PRO A O 1
ATOM 1262 O O B PRO A 1 167 ? 13.41974 91.61877 5.34413 0.618 75.73606 682 PRO A O 1
ATOM 1269 N N A GLY A 1 168 ? 13.35627 92.45899 5.71212 0.382 71.48880 683 GLY A N 1
ATOM 1270 N N B GLY A 1 168 ? 14.05889 91.00159 7.40806 0.618 72.46294 683 GLY A N 1
ATOM 1271 C CA A GLY A 1 168 ? 12.85943 93.02431 6.93798 0.382 73.39197 683 GLY A CA 1
ATOM 1272 C CA B GLY A 1 168 ? 12.72750 90.71968 7.88209 0.618 73.89157 683 GLY A CA 1
ATOM 1273 C C A GLY A 1 168 ? 12.41624 91.92137 7.89110 0.382 73.54882 683 GLY A C 1
ATOM 1274 C C B GLY A 1 168 ? 12.17128 91.76494 8.83215 0.618 72.70659 683 GLY A C 1
ATOM 1275 O O A GLY A 1 168 ? 12.55035 90.73033 7.60564 0.382 75.07779 683 GLY A O 1
ATOM 1276 O O B GLY A 1 168 ? 12.16056 91.62612 10.05950 0.618 74.80852 683 GLY A O 1
ATOM 1277 N N A ARG A 1 169 ? 11.90638 92.30074 9.06172 0.382 72.57951 684 ARG A N 1
ATOM 1278 N N B ARG A 1 169 ? 11.57237 92.76372 8.21543 0.618 70.34688 684 ARG A N 1
ATOM 1279 C CA A ARG A 1 169 ? 11.79888 91.38762 10.19918 0.382 73.24204 684 ARG A CA 1
ATOM 1280 C CA B ARG A 1 169 ? 11.24909 94.08758 8.72604 0.618 66.58976 684 ARG A CA 1
ATOM 1281 C C A ARG A 1 169 ? 11.21066 92.14558 11.36285 0.382 72.10749 684 ARG A C 1
ATOM 1282 C C B ARG A 1 169 ? 10.84464 94.36005 10.19328 0.618 60.68244 684 ARG A C 1
ATOM 1283 O O A ARG A 1 169 ? 11.01382 91.55253 12.42802 0.382 75.51337 684 ARG A O 1
ATOM 1284 O O B ARG A 1 169 ? 10.45944 95.49755 10.47275 0.618 58.29445 684 ARG A O 1
ATOM 1299 N N . GLY A 1 170 ? 10.94589 93.44728 11.22991 1.000 62.90089 685 GLY A N 1
ATOM 1300 C CA . GLY A 1 170 ? 10.58787 94.03102 12.50443 1.000 57.08978 685 GLY A CA 1
ATOM 1301 C C . GLY A 1 170 ? 11.68146 94.94346 13.01702 1.000 48.34169 685 GLY A C 1
ATOM 1302 O O . GLY A 1 170 ? 12.76533 95.05870 12.46625 1.000 37.70789 685 GLY A O 1
ATOM 1303 N N . THR A 1 171 ? 11.40319 95.61030 14.10915 1.000 35.14991 686 THR A N 1
ATOM 1304 C CA . THR A 1 171 ? 12.33948 96.59296 14.62355 1.000 33.18880 686 THR A CA 1
ATOM 1305 C C . THR A 1 171 ? 13.09020 96.06423 15.84414 1.000 33.20246 686 THR A C 1
ATOM 1306 O O . THR A 1 171 ? 12.64042 95.13426 16.52065 1.000 35.32411 686 THR A O 1
ATOM 1310 N N . TYR A 1 172 ? 14.24896 96.67821 16.11997 1.000 32.34416 687 TYR A N 1
ATOM 1311 C CA . TYR A 1 172 ? 15.09481 96.35016 17.26686 1.000 30.09210 687 TYR A CA 1
ATOM 1312 C C . TYR A 1 172 ? 15.80816 97.60350 17.74593 1.000 30.57033 687 TYR A C 1
ATOM 1313 O O . TYR A 1 172 ? 16.15148 98.47718 16.94421 1.000 30.19421 687 TYR A O 1
ATOM 1322 N N . GLN A 1 173 ? 16.05176 97.67636 19.06023 1.000 31.25880 688 GLN A N 1
ATOM 1323 C CA . GLN A 1 173 ? 16.97997 98.67096 19.59025 1.000 30.81261 688 GLN A CA 1
ATOM 1324 C C . GLN A 1 173 ? 18.23334 98.06508 20.20290 1.000 30.09846 688 GLN A C 1
ATOM 1325 O O . GLN A 1 173 ? 19.23804 98.77024 20.32778 1.000 35.83229 688 GLN A O 1
ATOM 1331 N N . VAL A 1 174 ? 18.21560 96.78736 20.56188 1.000 30.39456 689 VAL A N 1
ATOM 1332 C CA . VAL A 1 174 ? 19.37047 96.11752 21.15558 1.000 29.34714 689 VAL A CA 1
ATOM 1333 C C . VAL A 1 174 ? 19.86745 95.08586 20.14899 1.000 32.98139 689 VAL A C 1
ATOM 1334 O O . VAL A 1 174 ? 19.09214 94.24620 19.67161 1.000 32.56210 689 VAL A O 1
ATOM 1338 N N . VAL A 1 175 ? 21.15599 95.16150 19.80469 1.000 30.43437 690 VAL A N 1
ATOM 1339 C CA . VAL A 1 175 ? 21.76240 94.25205 18.84140 1.000 29.65709 690 VAL A CA 1
ATOM 1340 C C . VAL A 1 175 ? 23.05507 93.70375 19.43345 1.000 36.42674 690 VAL A C 1
ATOM 1341 O O . VAL A 1 175 ? 23.66483 94.30022 20.32440 1.000 36.04626 690 VAL A O 1
ATOM 1345 N N . GLU A 1 176 ? 23.46541 92.54540 18.92977 1.000 32.02840 691 GLU A N 1
ATOM 1346 C CA . GLU A 1 176 ? 24.71686 91.92798 19.33221 1.000 31.03719 691 GLU A CA 1
ATOM 1347 C C . GLU A 1 176 ? 25.58316 91.68335 18.10536 1.000 31.40486 691 GLU A C 1
ATOM 1348 O O . GLU A 1 176 ? 25.11015 91.13925 17.09559 1.000 31.55421 691 GLU A O 1
ATOM 1354 N N . LEU A 1 177 ? 26.83784 92.11952 18.19488 1.000 27.91745 692 LEU A N 1
ATOM 1355 C CA . LEU A 1 177 ? 27.89327 91.72886 17.27462 1.000 30.20253 692 LEU A CA 1
ATOM 1356 C C . LEU A 1 177 ? 28.60959 90.52163 17.86159 1.000 28.94756 692 LEU A C 1
ATOM 1357 O O . LEU A 1 177 ? 29.23382 90.63172 18.91769 1.000 29.75974 692 LEU A O 1
ATOM 1362 N N . ARG A 1 178 ? 28.51037 89.37228 17.20250 1.000 29.40500 693 ARG A N 1
ATOM 1363 C CA . ARG A 1 178 ? 29.15495 88.15159 17.67950 1.000 30.81042 693 ARG A CA 1
ATOM 1364 C C . ARG A 1 178 ? 30.27215 87.77129 16.71271 1.000 31.40872 693 ARG A C 1
ATOM 1365 O O . ARG A 1 178 ? 30.01024 87.44912 15.54787 1.000 32.02479 693 ARG A O 1
ATOM 1373 N N . ILE A 1 179 ? 31.51159 87.82542 17.19437 1.000 32.46610 694 ILE A N 1
ATOM 1374 C CA . ILE A 1 179 ? 32.68320 87.44981 16.40889 1.000 30.60713 694 ILE A CA 1
ATOM 1375 C C . ILE A 1 179 ? 32.91778 85.95333 16.57134 1.000 33.19228 694 ILE A C 1
ATOM 1376 O O . ILE A 1 179 ? 33.12041 85.46805 17.69314 1.000 33.19621 694 ILE A O 1
ATOM 1381 N N . LEU A 1 180 ? 32.92619 85.23193 15.45153 1.000 32.41337 695 LEU A N 1
ATOM 1382 C CA . LEU A 1 180 ? 33.08211 83.78135 15.44817 1.000 35.16515 695 LEU A CA 1
ATOM 1383 C C . LEU A 1 180 ? 34.51525 83.33006 15.19800 1.000 35.82965 695 LEU A C 1
ATOM 1384 O O . LEU A 1 180 ? 34.95496 82.33872 15.78539 1.000 38.72564 695 LEU A O 1
ATOM 1389 N N . THR A 1 181 ? 35.24275 84.01752 14.32112 1.000 35.51060 696 THR A N 1
ATOM 1390 C CA . THR A 1 181 ? 36.64723 83.73950 14.04641 1.000 34.60236 696 THR A CA 1
ATOM 1391 C C . THR A 1 181 ? 37.36045 85.06377 13.81583 1.000 32.08391 696 THR A C 1
ATOM 1392 O O . THR A 1 181 ? 36.72633 86.09697 13.57733 1.000 33.37639 696 THR A O 1
ATOM 1396 N N . ASN A 1 182 ? 38.68992 85.02889 13.86959 1.000 33.62288 697 ASN A N 1
ATOM 1397 C CA . ASN A 1 182 ? 39.51994 86.16460 13.47389 1.000 30.76685 697 ASN A CA 1
ATOM 1398 C C . ASN A 1 182 ? 40.47234 85.71615 12.36271 1.000 32.78940 697 ASN A C 1
ATOM 1399 O O . ASN A 1 182 ? 40.43544 84.56638 11.90950 1.000 35.01876 697 ASN A O 1
ATOM 1404 N N . TRP A 1 183 ? 41.32979 86.63358 11.91242 1.000 32.69610 698 TRP A N 1
ATOM 1405 C CA . TRP A 1 183 ? 42.23496 86.35272 10.80858 1.000 38.02698 698 TRP A CA 1
ATOM 1406 C C . TRP A 1 183 ? 43.57907 85.78918 11.26931 1.000 39.72999 698 TRP A C 1
ATOM 1407 O O . TRP A 1 183 ? 44.57954 85.93412 10.55576 1.000 36.50188 698 TRP A O 1
ATOM 1418 N N . GLY A 1 184 ? 43.61904 85.15422 12.43907 1.000 35.14608 699 GLY A N 1
ATOM 1419 C CA . GLY A 1 184 ? 44.73563 84.31480 12.83569 1.000 34.11360 699 GLY A CA 1
ATOM 1420 C C . GLY A 1 184 ? 45.56341 84.81340 13.99590 1.000 36.60122 699 GLY A C 1
ATOM 1421 O O . GLY A 1 184 ? 46.50940 84.11601 14.39426 1.000 38.31655 699 GLY A O 1
ATOM 1422 N N . HIS A 1 185 ? 45.26804 85.96951 14.58048 1.000 32.46978 700 HIS A N 1
ATOM 1423 C CA . HIS A 1 185 ? 46.09064 86.43587 15.68301 1.000 31.66068 700 HIS A CA 1
ATOM 1424 C C . HIS A 1 185 ? 45.95032 85.48184 16.86375 1.000 40.89540 700 HIS A C 1
ATOM 1425 O O . HIS A 1 185 ? 44.82303 85.14991 17.25758 1.000 35.72982 700 HIS A O 1
ATOM 1432 N N . PRO A 1 186 ? 47.05973 85.01883 17.44914 1.000 41.14086 701 PRO A N 1
ATOM 1433 C CA . PRO A 1 186 ? 46.97978 83.96584 18.46932 1.000 45.03160 701 PRO A CA 1
ATOM 1434 C C . PRO A 1 186 ? 46.61518 84.45208 19.86062 1.000 43.40761 701 PRO A C 1
ATOM 1435 O O . PRO A 1 186 ? 46.40581 83.61144 20.74346 1.000 45.13222 701 PRO A O 1
ATOM 1439 N N . GLU A 1 187 ? 46.54140 85.76008 20.09985 1.000 36.21364 702 GLU A N 1
ATOM 1440 C CA . GLU A 1 187 ? 46.25744 86.27107 21.43561 1.000 34.46857 702 GLU A CA 1
ATOM 1441 C C . GLU A 1 187 ? 44.92622 86.98973 21.55189 1.000 33.28216 702 GLU A C 1
ATOM 1442 O O . GLU A 1 187 ? 44.24816 86.84356 22.57271 1.000 37.24637 702 GLU A O 1
ATOM 1448 N N . TYR A 1 188 ? 44.52667 87.76613 20.54067 1.000 33.48222 703 TYR A N 1
ATOM 1449 C CA . TYR A 1 188 ? 43.37539 88.64151 20.70179 1.000 32.47388 703 TYR A CA 1
ATOM 1450 C C . TYR A 1 188 ? 42.73096 88.92717 19.35124 1.000 32.85182 703 TYR A C 1
ATOM 1451 O O . TYR A 1 188 ? 43.25784 88.58563 18.29051 1.000 30.70761 703 TYR A O 1
ATOM 1460 N N . THR A 1 189 ? 41.56478 89.55576 19.41838 1.000 29.53460 704 THR A N 1
ATOM 1461 C CA . THR A 1 189 ? 40.87176 90.10024 18.26035 1.000 28.16931 704 THR A CA 1
ATOM 1462 C C . THR A 1 189 ? 40.59078 91.56605 18.54971 1.000 26.37040 704 THR A C 1
ATOM 1463 O O . THR A 1 189 ? 40.24201 91.92079 19.67662 1.000 28.73107 704 THR A O 1
ATOM 1467 N N . CYS A 1 190 ? 40.74315 92.41560 17.53559 1.000 28.22309 705 CYS A N 1
ATOM 1468 C CA . CYS A 1 190 ? 40.61616 93.85881 17.69334 1.000 28.18725 705 CYS A CA 1
ATOM 1469 C C . CYS A 1 190 ? 39.44211 94.32302 16.84442 1.000 24.35960 705 CYS A C 1
ATOM 1470 O O . CYS A 1 190 ? 39.38159 94.00530 15.65121 1.000 28.89551 705 CYS A O 1
ATOM 1473 N N . ILE A 1 191 ? 38.52054 95.07023 17.44751 1.000 27.63274 706 ILE A N 1
ATOM 1474 C CA . ILE A 1 191 ? 37.38240 95.65286 16.73419 1.000 24.79761 706 ILE A CA 1
ATOM 1475 C C . ILE A 1 191 ? 37.55672 97.16818 16.72122 1.000 22.05361 706 ILE A C 1
ATOM 1476 O O . ILE A 1 191 ? 37.53124 97.80837 17.78215 1.000 24.40883 706 ILE A O 1
ATOM 1481 N N . TYR A 1 192 ? 37.71211 97.74947 15.51484 1.000 25.07797 707 TYR A N 1
ATOM 1482 C CA . TYR A 1 192 ? 37.92345 99.19743 15.41061 1.000 23.88644 707 TYR A CA 1
ATOM 1483 C C . TYR A 1 192 ? 36.60717 99.97149 15.43840 1.000 25.20006 707 TYR A C 1
ATOM 1484 O O . TYR A 1 192 ? 36.45035 100.90409 16.23293 1.000 25.08429 707 TYR A O 1
ATOM 1493 N N . ARG A 1 193 ? 35.65186 99.63057 14.57347 1.000 23.87962 708 ARG A N 1
ATOM 1494 C CA . ARG A 1 193 ? 34.37018 100.32429 14.64467 1.000 25.07965 708 ARG A CA 1
ATOM 1495 C C . ARG A 1 193 ? 33.27271 99.48448 14.00462 1.000 24.14359 708 ARG A C 1
ATOM 1496 O O . ARG A 1 193 ? 33.45982 98.90105 12.92665 1.000 26.27167 708 ARG A O 1
ATOM 1504 N N . PHE A 1 194 ? 32.11665 99.48443 14.66008 1.000 23.43230 709 PHE A N 1
ATOM 1505 C CA . PHE A 1 194 ? 30.92277 98.75345 14.25048 1.000 23.50039 709 PHE A CA 1
ATOM 1506 C C . PHE A 1 194 ? 29.78968 99.75453 14.05385 1.000 23.04782 709 PHE A C 1
ATOM 1507 O O . PHE A 1 194 ? 29.51539 100.55939 14.95219 1.000 24.54556 709 PHE A O 1
ATOM 1515 N N . ARG A 1 195 ? 29.12532 99.70619 12.88552 1.000 23.29918 710 ARG A N 1
ATOM 1516 C CA . ARG A 1 195 ? 28.00839 100.59327 12.58968 1.000 22.71850 710 ARG A CA 1
ATOM 1517 C C . ARG A 1 195 ? 26.76705 99.77798 12.26018 1.000 23.2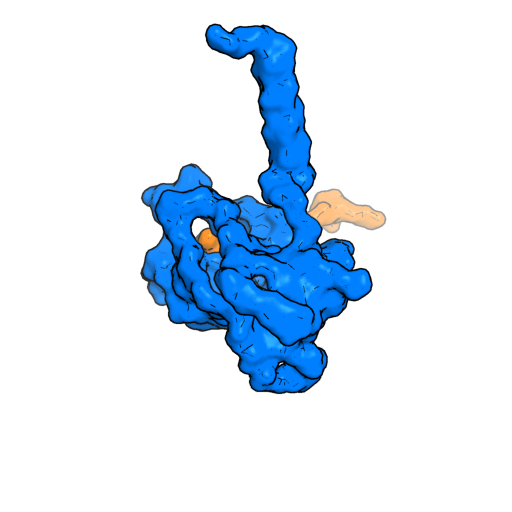6267 710 ARG A C 1
ATOM 1518 O O . ARG A 1 195 ? 26.86349 98.67863 11.71119 1.000 26.25659 710 ARG A O 1
ATOM 1526 N N . VAL A 1 196 ? 25.59334 100.32648 12.58428 1.000 24.22992 711 VAL A N 1
ATOM 1527 C CA . VAL A 1 196 ? 24.32795 99.69231 12.22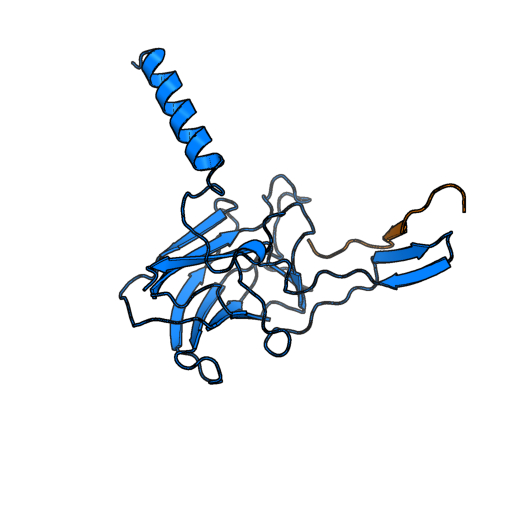164 1.000 25.53212 711 VAL A CA 1
ATOM 1528 C C . VAL A 1 196 ? 23.46286 100.70376 11.47700 1.000 26.39633 711 VAL A C 1
ATOM 1529 O O . VAL A 1 196 ? 23.25493 101.82049 11.96527 1.000 28.06114 711 VAL A O 1
ATOM 1533 N N . HIS A 1 197 ? 22.92819 100.29205 10.31204 1.000 25.70552 712 HIS A N 1
ATOM 1534 C CA . HIS A 1 197 ? 22.14521 101.14521 9.42894 1.000 27.53966 712 HIS A CA 1
ATOM 1535 C C . HIS A 1 197 ? 20.73938 100.57731 9.29745 1.000 28.67768 712 HIS A C 1
ATOM 1536 O O . HIS A 1 197 ? 20.53630 99.36432 9.41386 1.000 30.37099 712 HIS A O 1
ATOM 1543 N N . GLY A 1 198 ? 19.76896 101.45561 9.08013 1.000 30.97236 713 GLY A N 1
ATOM 1544 C CA . GLY A 1 198 ? 18.41630 100.97607 8.85043 1.000 33.64647 713 GLY A CA 1
ATOM 1545 C C . GLY A 1 198 ? 17.39498 102.08799 8.81367 1.000 36.26510 713 GLY A C 1
ATOM 1546 O O . GLY A 1 198 ? 17.73546 103.26580 8.70159 1.000 37.70842 713 GLY A O 1
ATOM 1547 N N . GLU A 1 199 ? 16.12028 101.69126 8.91218 1.000 37.73255 714 GLU A N 1
ATOM 1548 C CA . GLU A 1 199 ? 15.00991 102.62092 8.76356 1.000 36.33170 714 GLU A CA 1
ATOM 1549 C C . GLU A 1 199 ? 14.37226 102.92639 10.10883 1.000 37.11615 714 GLU A C 1
ATOM 1550 O O . GLU A 1 199 ? 13.97257 102.00028 10.83050 1.000 34.77968 714 GLU A O 1
ATOM 1556 N N . PRO A 1 200 ? 14.25758 104.19563 10.48050 1.000 43.13748 715 PRO A N 1
ATOM 1557 C CA . PRO A 1 200 ? 13.60642 104.54425 11.74600 1.000 47.95169 715 PRO A CA 1
ATOM 1558 C C . PRO A 1 200 ? 12.09580 104.38609 11.65423 1.000 47.60678 715 PRO A C 1
ATOM 1559 O O . PRO A 1 200 ? 11.52889 104.08686 10.60348 1.000 43.72558 715 PRO A O 1
ATOM 1563 N N . ALA A 1 201 ? 11.43621 104.60096 12.78640 1.000 49.90660 716 ALA A N 1
ATOM 1564 C CA . ALA A 1 201 ? 9.97775 104.54562 12.82464 1.000 53.10926 716 ALA A CA 1
ATOM 1565 C C . ALA A 1 201 ? 9.37069 105.88151 12.40399 1.000 65.12102 716 ALA A C 1
ATOM 1566 O O . ALA A 1 201 ? 9.92911 106.59632 11.56916 1.000 66.78777 716 ALA A O 1
ATOM 1568 N N A ALA B 2 19 ? 53.04148 120.81256 40.16278 0.464 30.57549 960 ALA B N 1
ATOM 1569 N N B ALA B 2 19 ? 46.03592 127.37301 40.00103 0.536 32.38827 960 ALA B N 1
ATOM 1570 C CA A ALA B 2 19 ? 54.11626 120.83103 39.17035 0.464 32.50415 960 ALA B CA 1
ATOM 1571 C CA B ALA B 2 19 ? 47.10200 126.45801 40.39776 0.536 51.07240 960 ALA B CA 1
ATOM 1572 C C A ALA B 2 19 ? 53.88957 121.90442 38.11904 0.464 26.93034 960 ALA B C 1
ATOM 1573 C C B ALA B 2 19 ? 47.86492 125.93521 39.17188 0.536 45.17161 960 ALA B C 1
ATOM 1574 O O A ALA B 2 19 ? 52.77783 122.40121 37.95083 0.464 30.06008 960 ALA B O 1
ATOM 1575 O O B ALA B 2 19 ? 47.49963 126.23097 38.04165 0.536 50.99008 960 ALA B O 1
ATOM 1578 N N A ARG B 2 20 ? 54.96297 122.23043 37.39521 0.464 37.44588 961 ARG B N 1
ATOM 1579 N N B ARG B 2 20 ? 48.90028 125.13327 39.42214 0.536 47.21366 961 ARG B N 1
ATOM 1580 C CA A ARG B 2 20 ? 54.93641 123.35786 36.46826 0.464 33.11733 961 ARG B CA 1
ATOM 1581 C CA B ARG B 2 20 ? 50.00670 124.89142 38.49840 0.536 24.73216 961 ARG B CA 1
ATOM 1582 C C A ARG B 2 20 ? 53.98873 123.10549 35.30443 0.464 26.84879 961 ARG B C 1
ATOM 1583 C C B ARG B 2 20 ? 49.56072 124.18047 37.21484 0.536 26.94259 961 ARG B C 1
ATOM 1584 O O A ARG B 2 20 ? 53.22740 123.99622 34.91078 0.464 31.41031 961 ARG B O 1
ATOM 1585 O O B ARG B 2 20 ? 48.40424 123.81187 37.04064 0.536 32.81753 961 ARG B O 1
ATOM 1600 N N A SER B 2 21 ? 54.03032 121.90049 34.73311 0.464 28.73554 962 SER B N 1
ATOM 1601 N N B SER B 2 21 ? 50.51981 123.96607 36.31335 0.536 32.79398 962 SER B N 1
ATOM 1602 C CA A SER B 2 21 ? 53.26544 121.54203 33.54121 0.464 33.58896 962 SER B CA 1
ATOM 1603 C CA B SER B 2 21 ? 50.22172 123.26227 35.07930 0.536 49.35256 962 SER B CA 1
ATOM 1604 C C A SER B 2 21 ? 52.28732 120.44121 33.92025 0.464 35.29423 962 SER B C 1
ATOM 1605 C C B SER B 2 21 ? 50.41224 121.76124 35.28208 0.536 42.91310 962 SER B C 1
ATOM 1606 O O A SER B 2 21 ? 52.70250 119.33331 34.27473 0.464 35.12076 962 SER B O 1
ATOM 1607 O O B SER B 2 21 ? 50.66880 121.28977 36.39368 0.536 50.50832 962 SER B O 1
ATOM 1612 N N A PHE B 2 22 ? 50.99521 120.73674 33.83732 0.464 34.37200 963 PHE B N 1
ATOM 1613 N N B PHE B 2 22 ? 50.31504 120.99303 34.19783 0.536 45.83210 963 PHE B N 1
ATOM 1614 C CA A PHE B 2 22 ? 49.98054 119.77332 34.23859 0.464 41.53586 963 PHE B CA 1
ATOM 1615 C CA B PHE B 2 22 ? 49.59400 119.74241 34.34775 0.536 44.42796 963 PHE B CA 1
ATOM 1616 C C A PHE B 2 22 ? 49.68203 118.84376 33.07152 0.464 50.38773 963 PHE B C 1
ATOM 1617 C C B PHE B 2 22 ? 49.60066 118.84773 33.11191 0.536 50.21862 963 PHE B C 1
ATOM 1618 O O A PHE B 2 22 ? 49.34820 119.30835 31.97480 0.464 54.70066 963 PHE B O 1
ATOM 1619 O O B PHE B 2 22 ? 49.42464 119.33848 31.99034 0.536 55.14765 963 PHE B O 1
ATOM 1634 N N . THR B 2 23 ? 49.79709 117.53748 33.30657 1.000 32.55409 964 THR B N 1
ATOM 1635 C CA . THR B 2 23 ? 49.51060 116.55052 32.26386 1.000 31.02421 964 THR B CA 1
ATOM 1636 C C . THR B 2 23 ? 49.58498 115.12862 32.79876 1.000 28.79687 964 THR B C 1
ATOM 1637 O O . THR B 2 23 ? 50.52790 114.77392 33.50366 1.000 32.16059 964 THR B O 1
ATOM 1641 N N A LEU B 2 24 ? 48.60359 114.30697 32.43886 0.436 33.85658 965 LEU B N 1
ATOM 1642 N N B LEU B 2 24 ? 48.57570 114.32043 32.48566 0.564 34.05892 965 LEU B N 1
ATOM 1643 C CA A LEU B 2 24 ? 48.72882 112.87645 32.68778 0.436 34.39228 965 LEU B CA 1
ATOM 1644 C CA B LEU B 2 24 ? 48.72917 112.88192 32.62112 0.564 36.43367 965 LEU B CA 1
ATOM 1645 C C A LEU B 2 24 ? 49.70970 112.27740 31.68413 0.436 28.46467 965 LEU B C 1
ATOM 1646 C C B LEU B 2 24 ? 49.84283 112.41804 31.69244 0.564 26.96128 965 LEU B C 1
ATOM 1647 O O A LEU B 2 24 ? 49.59383 112.51190 30.47603 0.436 33.67567 965 LEU B O 1
ATOM 1648 O O B LEU B 2 24 ? 49.95601 112.88187 30.55094 0.564 30.13506 965 LEU B O 1
ATOM 1657 N N . MET B 2 25 ? 50.67537 111.50806 32.18433 1.000 27.94329 966 MET B N 1
ATOM 1658 C CA . MET B 2 25 ? 51.71255 110.90541 31.35161 1.000 27.78034 966 MET B CA 1
ATOM 1659 C C . MET B 2 25 ? 51.34417 109.46953 30.99752 1.000 24.58779 966 MET B C 1
ATOM 1660 O O . MET B 2 25 ? 50.77777 108.74482 31.81371 1.000 28.30968 966 MET B O 1
ATOM 1665 N N . LEU B 2 26 ? 51.65582 109.06721 29.76164 1.000 23.91635 967 LEU B N 1
ATOM 1666 C CA . LEU B 2 26 ? 51.41128 107.71526 29.26913 1.000 26.23078 967 LEU B CA 1
A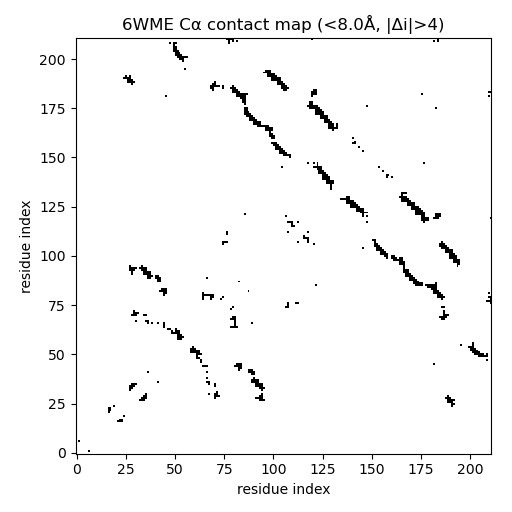TOM 1667 C C . LEU B 2 26 ? 52.74053 107.09454 28.87275 1.000 29.50525 967 LEU B C 1
ATOM 1668 O O . LEU B 2 26 ? 53.49260 107.68400 28.08972 1.000 29.76172 967 LEU B O 1
ATOM 1673 N N . ARG B 2 27 ? 53.02665 105.91402 29.40810 1.000 27.02953 968 ARG B N 1
ATOM 1674 C CA . ARG B 2 27 ? 54.23787 105.17702 29.07819 1.000 33.64567 968 ARG B CA 1
ATOM 1675 C C . ARG B 2 27 ? 53.86086 103.74679 28.72468 1.000 29.96294 968 ARG B C 1
ATOM 1676 O O . ARG B 2 27 ? 53.07343 103.11360 29.43422 1.000 31.42146 968 ARG B O 1
ATOM 1684 N N . TYR B 2 28 ? 54.39852 103.25239 27.61429 1.000 26.76981 969 TYR B N 1
ATOM 1685 C CA . TYR B 2 28 ? 54.24754 101.85927 27.23456 1.000 26.05912 969 TYR B CA 1
ATOM 1686 C C . TYR B 2 28 ? 55.52654 101.10407 27.55910 1.000 30.73489 969 TYR B C 1
ATOM 1687 O O . TYR B 2 28 ? 56.62969 101.62892 27.38081 1.000 33.92761 969 TYR B O 1
ATOM 1696 N N . ASN B 2 29 ? 55.38342 99.86616 28.02742 1.000 31.45105 970 ASN B N 1
ATOM 1697 C CA . ASN B 2 29 ? 56.53611 98.97281 28.09495 1.000 32.02559 970 ASN B CA 1
ATOM 1698 C C . ASN B 2 29 ? 56.36977 97.77700 27.16555 1.000 37.13317 970 ASN B C 1
ATOM 1699 O O . ASN B 2 29 ? 57.10160 96.78998 27.27612 1.000 42.80660 970 ASN B O 1
ATOM 1704 N N . GLY B 2 30 ? 55.43469 97.87256 26.22690 1.000 34.24532 971 GLY B N 1
ATOM 1705 C CA . GLY B 2 30 ? 55.11617 96.81305 25.30448 1.000 36.75339 971 GLY B CA 1
ATOM 1706 C C . GLY B 2 30 ? 53.96512 97.27531 24.44039 1.000 32.82136 971 GLY B C 1
ATOM 1707 O O . GLY B 2 30 ? 53.24520 98.21639 24.78832 1.000 31.27859 971 GLY B O 1
ATOM 1708 N N . PRO B 2 31 ? 53.76316 96.63639 23.29564 1.000 36.76862 972 PRO B N 1
ATOM 1709 C CA . PRO B 2 31 ? 52.75986 97.12529 22.35342 1.000 36.92760 972 PRO B CA 1
ATOM 1710 C C . PRO B 2 31 ? 51.35183 96.83785 22.84570 1.000 32.45543 972 PRO B C 1
ATOM 1711 O O . PRO B 2 31 ? 51.07593 95.75575 23.38312 1.000 36.05963 972 PRO B O 1
ATOM 1715 N N . PRO B 2 32 ? 50.43815 97.78804 22.68565 1.000 29.62334 973 PRO B N 1
ATOM 1716 C CA . PRO B 2 32 ? 49.03405 97.51905 22.95993 1.000 27.52724 973 PRO B CA 1
ATOM 1717 C C . PRO B 2 32 ? 48.42340 96.74626 21.81258 1.000 31.65303 973 PRO B C 1
ATOM 1718 O O . PRO B 2 32 ? 49.04218 96.61612 20.73917 1.000 32.56828 973 PRO B O 1
ATOM 1722 N N . PRO B 2 33 ? 47.20783 96.23030 21.97130 1.000 30.32445 974 PRO B N 1
ATOM 1723 C CA . PRO B 2 33 ? 46.55390 95.54781 20.84566 1.000 32.05954 974 PRO B CA 1
ATOM 1724 C C . PRO B 2 33 ? 46.28842 96.50771 19.68831 1.000 27.15495 974 PRO B C 1
ATOM 1725 O O . PRO B 2 33 ? 45.85305 97.64385 19.88631 1.000 30.09982 974 PRO B O 1
ATOM 1729 N N . THR B 2 34 ? 46.56695 96.04550 18.46515 1.000 26.67148 975 THR B N 1
ATOM 1730 C CA . THR B 2 34 ? 46.25683 96.82300 17.26565 1.000 28.69958 975 THR B CA 1
ATOM 1731 C C . THR B 2 34 ? 45.69730 95.91732 16.18100 1.000 30.40612 975 THR B C 1
ATOM 1732 O O . THR B 2 34 ? 45.08417 96.37866 15.20722 1.000 29.23152 975 THR B O 1
#

Radius of gyration: 19.31 Å; Cα contacts (8 Å, |Δi|>4): 479; chains: 2; bounding box: 47×40×64 Å

Foldseek 3Di:
DDDPVRVVVVVVVCVVCCVCLVHVFDFQCAVVLAKDWPQVPWADFDFDQPAFDDDPPHTDDHDAAGPRLQNYSDQQPRSWTKHWAQKIKIKMQTRAKFQFFKKKFFHDALVRDPPSFDQLEFFKKWKWFDLDPPDDDTDTQDIDTDDNPDDRMDMGTRPDGDGDIGRMMMIIGDGTNDDNTIHTTRYMGTGGGHD/DDDDDDDDDDPDDDDD

GO terms:
  GO:0005635 nuclear envelope (C, IDA)
  GO:0005521 lamin binding (F, IDA)
  GO:0034993 meiotic nuclear membrane microtubule tethering complex (C, IDA)
  GO:0090292 nuclear matrix anchoring at nuclear membrane (P, IDA)
  GO:0005635 nuclear envelope (C, EXP)
  GO:0005637 nuclear inner membrane (C, EXP)
  GO:0010008 endosome membrane (C, EXP)
  GO:0005515 protein binding (F, IPI)
  GO:0042802 identical protein binding (F, IPI)
  GO:0031965 nuclear membrane (C, IDA)
  GO:0140444 cytoskeleton-nuclear membrane anchor activity (F, IDA)
  GO:0008017 microtubule binding (F, TAS)
  GO:0005635 nuclear envelope (C, TAS)
  GO:0007052 mitotic spindle organization (P, TAS)
  GO:0007097 nuclear migration (P, TAS)

Nearest PDB structures (foldseek):
  6wme-assembly1_A-3  TM=1.005E+00  e=3.197E-42  Homo sapiens
  4dxt-assembly1_A  TM=9.460E-01  e=5.944E-37  Homo sapiens
  6r15-assembly1_A  TM=9.655E-01  e=3.119E-32  Homo sapiens
  5ed8-assembly1_A  TM=8.110E-01  e=5.885E-33  Mus musculus
  5ywz-assembly1_A  TM=8.050E-01  e=2.310E-27  Mus musculus

InterPro domains:
  IPR012919 SUN domain [PF07738] (582-714)
  IPR012919 SUN domain [PS51469] (555-716)
  IPR040994 SUN coiled coil domain 2 [PF18580] (481-538)
  IPR045119 SUN domain-containing protein 1-5 [PTHR12911] (1-715)

Organism: Homo sapiens (NCBI:txid9606)

Sequence (211 aa):
GVTEEQVHHIVKDALQRYSEDRIGLADYALESGGASVISTRCSETYETKTALISLFGIPLWYHSQSPRVVILQPDVHPGNCWAFQGPQGFAVVRLSARIRPTAVTLEHVPKALSPNSTISSAPKDFAIFGFDEDLQQEGTLLGKFTYDQDGEPIQTFHFQAAPPGGRRGTYQVVELRILTNWGHPEYTCIYRFRVHGEPAAARRSSFFTLLMLRYNGPPPT

Solvent-accessible surface area: 11972 Å² total; per-residue (Å²): 132,96,88,137,149,87,67,121,112,99,75,126,73,61,114,84,134,130,77,75,54,112,35,35,71,70,20,35,0,43,37,106,53,40,3,48,26,49,77,130,64,15,20,157,27,52,99,37,132,21,2,35,16,14,39,124,64,112,94,78,129,115,54,42,47,46,14,129,20,0,1,56,84,75,41,126,63,11,48,2,2,4,2,134,15,54,108,5,83,1,4,0,102,0,38,39,84,0,33,2,58,2,0,0,0,12,3,5,47,74,92,111,24,107,135,64,78,10,38,4,0,2,64,42,0,2,0,27,0,4,84,56,58,176,43,86,127,32,48,76,18,12,129,37,63,4,68,48,104,38,126,45,29,25,48,26,121,20,172,74,82,49,117,40,55,9,25,3,0,12,3,90,3,54,47,16,59,56,37,116,92,24,0,0,1,0,4,0,4,0,6,13,109,76,134,107,242,80,171,76,88,104,60,137,103,112,21,120,43,20,56